Protein AF-A0A5C7PUJ7-F1 (afdb_monomer_lite)

Secondary structure (DSSP, 8-state):
------------------------SEEPPP--------S---PPPPPPS-----TT------TTSEEEETT-S-TTEEEHHHHHHTTEEE-TTPPP-EEEEES-GGG-EEEEEEEGGGEEEPEEPPHHHHHHHHHHHHHHHB-TTT--B-SS---STTS--HHHHHHHHHHHHHHHHHHHHHTTSTTEEEEEEEESSTT--EEEEEEEETTS-EEEEEE---SSPPPHHHHHHH---HHHHTTSPPHHHHHHHHHHHHTTSEEEETTHHHHHHHHHHHHHHHT-----EEEEHHHHHHHHHHS-SSS------S-S-HHHHHHHHHHHHHHHHGGGG-

Radius of gyration: 29.18 Å; chains: 1; bounding box: 64×60×76 Å

Structure (mmCIF, N/CA/C/O backbone):
data_AF-A0A5C7PUJ7-F1
#
_entry.id   AF-A0A5C7PUJ7-F1
#
loop_
_atom_site.group_PDB
_atom_site.id
_atom_site.type_symbol
_atom_site.label_atom_id
_atom_site.label_alt_id
_atom_site.label_comp_id
_atom_site.label_asym_id
_atom_site.label_entity_id
_atom_site.label_seq_id
_atom_site.pdbx_PDB_ins_code
_atom_site.Cartn_x
_atom_site.Cartn_y
_atom_site.Cartn_z
_atom_site.occupancy
_atom_site.B_iso_or_equiv
_atom_site.auth_seq_id
_atom_site.auth_comp_id
_atom_site.auth_asym_id
_atom_site.auth_atom_id
_atom_site.pdbx_PDB_model_num
ATOM 1 N N . MET A 1 1 ? 39.109 -28.775 -10.374 1.00 31.52 1 MET A N 1
ATOM 2 C CA . MET A 1 1 ? 40.138 -27.725 -10.207 1.00 31.52 1 MET A CA 1
ATOM 3 C C . MET A 1 1 ? 39.524 -26.357 -10.449 1.00 31.52 1 MET A C 1
ATOM 5 O O . MET A 1 1 ? 38.863 -26.134 -11.451 1.00 31.52 1 MET A O 1
ATOM 9 N N . CYS A 1 2 ? 39.698 -25.492 -9.459 1.00 26.34 2 CYS A N 1
ATOM 10 C CA . CYS A 1 2 ? 39.104 -24.174 -9.298 1.00 26.34 2 CYS A CA 1
ATOM 11 C C . CYS A 1 2 ? 39.859 -23.119 -10.122 1.00 26.34 2 CYS A C 1
ATOM 13 O O . CYS A 1 2 ? 41.080 -23.049 -10.015 1.00 26.34 2 CYS A O 1
ATOM 15 N N . LYS A 1 3 ? 39.157 -22.252 -10.866 1.00 25.19 3 LYS A N 1
ATOM 16 C CA . LYS A 1 3 ? 39.676 -20.921 -11.227 1.00 25.19 3 LYS A CA 1
ATOM 17 C C . LYS A 1 3 ? 38.587 -19.858 -11.063 1.00 25.19 3 LYS A C 1
ATOM 19 O O . LYS A 1 3 ? 37.784 -19.599 -11.951 1.00 25.19 3 LYS A O 1
ATOM 24 N N . ARG A 1 4 ? 38.614 -19.256 -9.867 1.00 25.50 4 ARG A N 1
ATOM 25 C CA . ARG A 1 4 ? 38.110 -17.921 -9.509 1.00 25.50 4 ARG A CA 1
ATOM 26 C C . ARG A 1 4 ? 38.301 -16.924 -10.657 1.00 25.50 4 ARG A C 1
ATOM 28 O O . ARG A 1 4 ? 39.437 -16.695 -11.061 1.00 25.50 4 ARG A O 1
ATOM 35 N N . TRP A 1 5 ? 37.233 -16.237 -11.056 1.00 25.78 5 TRP A N 1
ATOM 36 C CA . TRP A 1 5 ? 37.343 -14.891 -11.617 1.00 25.78 5 TRP A CA 1
ATOM 37 C C . TRP A 1 5 ? 36.654 -13.896 -10.693 1.00 25.78 5 TRP A C 1
ATOM 39 O O . TRP A 1 5 ? 35.520 -14.078 -10.255 1.00 25.78 5 TRP A O 1
ATOM 49 N N . LYS A 1 6 ? 37.451 -12.895 -10.327 1.00 23.44 6 LYS A N 1
ATOM 50 C CA . LYS A 1 6 ? 37.192 -11.864 -9.335 1.00 23.44 6 LYS A CA 1
ATOM 51 C C . LYS A 1 6 ? 36.066 -10.940 -9.809 1.00 23.44 6 LYS A C 1
ATOM 53 O O . LYS A 1 6 ? 36.099 -10.431 -10.923 1.00 23.44 6 LYS A O 1
ATOM 58 N N . SER A 1 7 ? 35.097 -10.752 -8.918 1.00 25.03 7 SER A N 1
ATOM 59 C CA . SER A 1 7 ? 34.362 -9.513 -8.638 1.00 25.03 7 SER A CA 1
ATOM 60 C C . SER A 1 7 ? 34.566 -8.352 -9.622 1.00 25.03 7 SER A C 1
ATOM 62 O O . SER A 1 7 ? 35.541 -7.609 -9.519 1.00 25.03 7 SER A O 1
ATOM 64 N N . ILE A 1 8 ? 33.576 -8.128 -10.490 1.00 24.25 8 ILE A N 1
ATOM 65 C CA . ILE A 1 8 ? 33.313 -6.806 -11.065 1.00 24.25 8 ILE A CA 1
ATOM 66 C C . ILE A 1 8 ? 32.200 -6.173 -10.236 1.00 24.25 8 ILE A C 1
ATOM 68 O O . ILE A 1 8 ? 31.090 -6.697 -10.136 1.00 24.25 8 ILE A O 1
ATOM 72 N N . VAL A 1 9 ? 32.548 -5.055 -9.608 1.00 22.78 9 VAL A N 1
ATOM 73 C CA . VAL A 1 9 ? 31.674 -4.193 -8.817 1.00 22.78 9 VAL A CA 1
ATOM 74 C C . VAL A 1 9 ? 30.426 -3.836 -9.627 1.00 22.78 9 VAL A C 1
ATOM 76 O O . VAL A 1 9 ? 30.499 -3.236 -10.700 1.00 22.78 9 VAL A O 1
ATOM 79 N N . VAL A 1 10 ? 29.261 -4.211 -9.097 1.00 25.73 10 VAL A N 1
ATOM 80 C CA . VAL A 1 10 ? 27.949 -3.825 -9.621 1.00 25.73 10 VAL A CA 1
ATOM 81 C C . VAL A 1 10 ? 27.750 -2.341 -9.324 1.00 25.73 10 VAL A C 1
ATOM 83 O O . VAL A 1 10 ? 27.307 -1.954 -8.245 1.00 25.73 10 VAL A O 1
ATOM 86 N N . GLY A 1 11 ? 28.096 -1.489 -10.287 1.00 24.69 11 GLY A N 1
ATOM 87 C CA . GLY A 1 11 ? 27.716 -0.082 -10.260 1.00 24.69 11 GLY A CA 1
ATOM 88 C C . GLY A 1 11 ? 26.192 0.042 -10.303 1.00 24.69 11 GLY A C 1
ATOM 89 O O . GLY A 1 11 ? 25.556 -0.386 -11.270 1.00 24.69 11 GLY A O 1
ATOM 90 N N . LYS A 1 12 ? 25.607 0.618 -9.245 1.00 25.73 12 LYS A N 1
ATOM 91 C CA . LYS A 1 12 ? 24.189 0.997 -9.152 1.00 25.73 12 LYS A CA 1
ATOM 92 C C . LYS A 1 12 ? 23.765 1.726 -10.433 1.00 25.73 12 LYS A C 1
ATOM 94 O O . LYS A 1 12 ? 24.210 2.841 -10.692 1.00 25.73 12 LYS A O 1
ATOM 99 N N . ARG A 1 13 ? 22.881 1.125 -11.236 1.00 32.03 13 ARG A N 1
ATOM 100 C CA . ARG A 1 13 ? 22.203 1.844 -12.323 1.00 32.03 13 ARG A CA 1
ATOM 101 C C . ARG A 1 13 ? 20.917 2.436 -11.773 1.00 32.03 13 ARG A C 1
ATOM 103 O 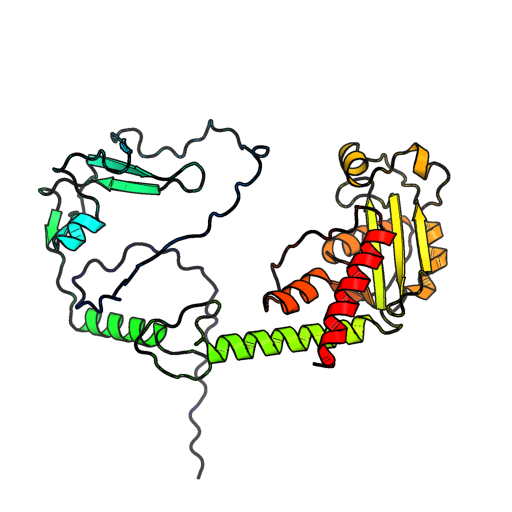O . ARG A 1 13 ? 19.920 1.736 -11.616 1.00 32.03 13 ARG A O 1
ATOM 110 N N . ASN A 1 14 ? 20.983 3.730 -11.471 1.00 27.20 14 ASN A N 1
ATOM 111 C CA . ASN A 1 14 ? 19.828 4.559 -11.161 1.00 27.20 14 ASN A CA 1
ATOM 112 C C . ASN A 1 14 ? 18.740 4.354 -12.220 1.00 27.20 14 ASN A C 1
ATOM 114 O O . ASN A 1 14 ? 18.985 4.480 -13.423 1.00 27.20 14 ASN A O 1
ATOM 118 N N . GLY A 1 15 ? 17.535 4.041 -11.745 1.00 31.30 15 GLY A N 1
ATOM 119 C CA . GLY A 1 15 ? 16.323 3.973 -12.545 1.00 31.30 15 GLY A CA 1
ATOM 120 C C . GLY A 1 15 ? 15.956 5.355 -13.064 1.00 31.30 15 GLY A C 1
ATOM 121 O O . GLY A 1 15 ? 15.117 6.040 -12.493 1.00 31.30 15 GLY A O 1
ATOM 122 N N . SER A 1 16 ? 16.574 5.763 -14.165 1.00 25.28 16 SER A N 1
ATOM 123 C CA . SER A 1 16 ? 16.038 6.828 -14.999 1.00 25.28 16 SER A CA 1
ATOM 124 C C . SER A 1 16 ? 15.213 6.177 -16.101 1.00 25.28 16 SER A C 1
ATOM 126 O O . SER A 1 16 ? 15.695 5.378 -16.905 1.00 25.28 16 SER A O 1
ATOM 128 N N . SER A 1 17 ? 13.920 6.491 -16.113 1.00 29.08 17 SER A N 1
ATOM 129 C CA . SER A 1 17 ? 13.069 6.263 -17.271 1.00 29.08 17 SER A CA 1
ATOM 130 C C . SER A 1 17 ? 13.650 7.076 -18.427 1.00 29.08 17 SER A C 1
ATOM 132 O O . SER A 1 17 ? 13.438 8.284 -18.535 1.00 29.08 17 SER A O 1
ATOM 134 N N . ALA A 1 18 ? 14.445 6.425 -19.276 1.00 25.03 18 ALA A N 1
ATOM 135 C CA . ALA A 1 18 ? 14.947 7.030 -20.497 1.00 25.03 18 ALA A CA 1
ATOM 136 C C . ALA A 1 18 ? 13.744 7.343 -21.397 1.00 25.03 18 ALA A C 1
ATOM 138 O O . ALA A 1 18 ? 13.228 6.485 -22.115 1.00 25.03 18 ALA A O 1
ATOM 139 N N . ARG A 1 19 ? 13.251 8.584 -21.318 1.00 25.69 19 ARG A N 1
ATOM 140 C CA . ARG A 1 19 ? 12.349 9.140 -22.324 1.00 25.69 19 ARG A CA 1
ATOM 141 C C . ARG A 1 19 ? 13.078 9.049 -23.658 1.00 25.69 19 ARG A C 1
ATOM 143 O O . ARG A 1 19 ? 14.208 9.519 -23.765 1.00 25.69 19 ARG A O 1
ATOM 150 N N . PHE A 1 20 ? 12.424 8.462 -24.655 1.00 29.67 20 PHE A N 1
ATOM 151 C CA . PHE A 1 20 ? 12.878 8.490 -26.040 1.00 29.67 20 PHE A CA 1
ATOM 152 C C . PHE A 1 20 ? 13.174 9.941 -26.443 1.00 29.67 20 PHE A C 1
ATOM 154 O O . PHE A 1 20 ? 12.260 10.739 -26.641 1.00 29.67 20 PHE A O 1
ATOM 161 N N . ARG A 1 21 ? 14.455 10.288 -26.556 1.00 31.98 21 ARG A N 1
ATOM 162 C CA . ARG A 1 21 ? 14.912 11.369 -27.426 1.00 31.98 21 ARG A CA 1
ATOM 163 C C . ARG A 1 21 ? 15.495 10.678 -28.651 1.00 31.98 21 ARG A C 1
ATOM 165 O O . ARG A 1 21 ? 16.342 9.816 -28.480 1.00 31.98 21 ARG A O 1
ATOM 172 N N . ASN A 1 22 ? 14.929 11.010 -29.812 1.00 34.94 22 ASN A N 1
ATOM 173 C CA . ASN A 1 22 ? 15.403 10.818 -31.188 1.00 34.94 22 ASN A CA 1
ATOM 174 C C . ASN A 1 22 ? 16.434 9.692 -31.415 1.00 34.94 22 ASN A C 1
ATOM 176 O O . ASN A 1 22 ? 17.548 9.741 -30.905 1.00 34.94 22 ASN A O 1
ATOM 180 N N . GLY A 1 23 ? 16.064 8.697 -32.232 1.00 42.06 23 GLY A N 1
ATOM 181 C CA . GLY A 1 23 ? 16.986 7.652 -32.692 1.00 42.06 23 GLY A CA 1
ATOM 182 C C . GLY A 1 23 ? 18.242 8.222 -33.377 1.00 42.06 23 GLY A C 1
ATOM 183 O O . GLY A 1 23 ? 18.256 9.397 -33.735 1.00 42.06 23 GLY A O 1
ATOM 184 N N . PRO A 1 24 ? 19.299 7.409 -33.559 1.00 49.47 24 PRO A N 1
ATOM 185 C CA . PRO A 1 24 ? 20.602 7.893 -34.010 1.00 49.47 24 PRO A CA 1
ATOM 186 C C . PRO A 1 24 ? 20.534 8.602 -35.373 1.00 49.47 24 PRO A C 1
ATOM 188 O O . PRO A 1 24 ? 19.850 8.142 -36.290 1.00 49.47 24 PRO A O 1
ATOM 191 N N . ASP A 1 25 ? 21.305 9.682 -35.513 1.00 49.16 25 ASP A N 1
ATOM 192 C CA . ASP A 1 25 ? 21.482 10.508 -36.722 1.00 49.16 25 ASP A CA 1
ATOM 193 C C . ASP A 1 25 ? 22.316 9.811 -37.824 1.00 49.16 25 ASP A C 1
ATOM 195 O O . ASP A 1 25 ? 23.045 10.455 -38.583 1.00 49.16 25 ASP A O 1
ATOM 199 N N . CYS A 1 26 ? 22.247 8.482 -37.902 1.00 49.78 26 CYS A N 1
ATOM 200 C CA . CYS A 1 26 ? 22.945 7.695 -38.908 1.00 49.78 26 CYS A CA 1
ATOM 201 C C . CYS A 1 26 ? 22.071 6.557 -39.451 1.00 49.78 26 CYS A C 1
ATOM 203 O O . CYS A 1 26 ? 21.151 6.081 -38.772 1.00 49.78 26 CYS A O 1
ATOM 205 N N . LEU A 1 27 ? 22.320 6.181 -40.709 1.00 49.09 27 LEU A N 1
ATOM 206 C CA . LEU A 1 27 ? 21.605 5.104 -41.398 1.00 49.09 27 LEU A CA 1
ATOM 207 C C . LEU A 1 27 ? 21.958 3.761 -40.744 1.00 49.09 27 LEU A C 1
ATOM 209 O O . LEU A 1 27 ? 23.098 3.304 -40.812 1.00 49.09 27 LEU A O 1
ATOM 213 N N . LEU A 1 28 ? 20.978 3.141 -40.083 1.00 50.28 28 LEU A N 1
ATOM 214 C CA . LEU A 1 28 ? 21.091 1.774 -39.573 1.00 50.28 28 LEU A CA 1
ATOM 215 C C . LEU A 1 28 ? 20.808 0.781 -40.711 1.00 50.28 28 LEU A C 1
ATOM 217 O O . LEU A 1 28 ? 19.838 0.998 -41.439 1.00 50.28 28 LEU A O 1
ATOM 221 N N . PRO A 1 29 ? 21.523 -0.353 -40.812 1.00 34.81 29 PRO A N 1
ATOM 222 C CA . PRO A 1 29 ? 20.954 -1.533 -41.450 1.00 34.81 29 PRO A CA 1
ATOM 223 C C . PRO A 1 29 ? 19.785 -2.004 -40.572 1.00 34.81 29 PRO A C 1
ATOM 225 O O . PRO A 1 29 ? 19.943 -2.279 -39.383 1.00 34.81 29 PRO A O 1
ATOM 228 N N . THR A 1 30 ? 18.570 -1.986 -41.108 1.00 34.56 30 THR A N 1
ATOM 229 C CA . THR A 1 30 ? 17.358 -2.304 -40.346 1.00 34.56 30 THR A CA 1
ATOM 230 C C . THR A 1 30 ? 17.255 -3.801 -40.051 1.00 34.56 30 THR A C 1
ATOM 232 O O . THR A 1 30 ? 17.285 -4.579 -41.000 1.00 34.56 30 THR A O 1
ATOM 235 N N . PRO A 1 31 ? 16.887 -4.214 -38.829 1.00 32.56 31 PRO A N 1
ATOM 236 C CA . PRO A 1 31 ? 15.853 -5.213 -38.653 1.00 32.56 31 PRO A CA 1
ATOM 237 C C . PRO A 1 31 ? 14.530 -4.451 -38.533 1.00 32.56 31 PRO A C 1
ATOM 239 O O . PRO A 1 31 ? 14.226 -3.847 -37.500 1.00 32.56 31 PRO A O 1
ATOM 242 N N . ARG A 1 32 ? 13.755 -4.403 -39.623 1.00 36.84 32 ARG A N 1
ATOM 243 C CA . ARG A 1 32 ? 12.342 -4.017 -39.536 1.00 36.84 32 ARG A CA 1
ATOM 244 C C . ARG A 1 32 ? 11.655 -5.091 -38.698 1.00 36.84 32 ARG A C 1
ATOM 246 O O . ARG A 1 32 ? 11.587 -6.237 -39.122 1.00 36.84 32 ARG A O 1
ATOM 253 N N . THR A 1 33 ? 11.109 -4.727 -37.544 1.00 32.66 33 THR A N 1
ATOM 254 C CA . THR A 1 33 ? 10.026 -5.517 -36.964 1.00 32.66 33 THR A CA 1
ATOM 255 C C . THR A 1 33 ? 8.829 -5.393 -37.901 1.00 32.66 33 THR A C 1
ATOM 257 O O . THR A 1 33 ? 8.311 -4.297 -38.135 1.00 32.66 33 THR A O 1
ATOM 260 N N . ALA A 1 34 ? 8.428 -6.513 -38.497 1.00 28.72 34 ALA A N 1
ATOM 261 C CA . ALA A 1 34 ? 7.183 -6.614 -39.234 1.00 28.72 34 ALA A CA 1
ATOM 262 C C . ALA A 1 34 ? 6.028 -6.328 -38.263 1.00 28.72 34 ALA A C 1
ATOM 264 O O . ALA A 1 34 ? 5.766 -7.094 -37.340 1.00 28.72 34 ALA A O 1
ATOM 265 N N . ARG A 1 35 ? 5.333 -5.203 -38.447 1.00 31.05 35 ARG A N 1
ATOM 266 C CA . ARG A 1 35 ? 3.972 -5.056 -37.930 1.00 31.05 35 ARG A CA 1
ATOM 267 C C . ARG A 1 35 ? 3.032 -5.686 -38.945 1.00 31.05 35 ARG A C 1
ATOM 269 O O . ARG A 1 35 ? 2.562 -5.006 -39.850 1.00 31.05 35 ARG A O 1
ATOM 276 N N . THR A 1 36 ? 2.730 -6.963 -38.774 1.00 30.06 36 THR A N 1
ATOM 277 C CA . THR A 1 36 ? 1.409 -7.468 -39.146 1.00 30.06 36 THR A CA 1
ATOM 278 C C . THR A 1 36 ? 0.424 -6.936 -38.111 1.00 30.06 36 THR A C 1
ATOM 280 O O . THR A 1 36 ? 0.502 -7.279 -36.934 1.00 30.06 36 THR A O 1
ATOM 283 N N . ALA A 1 37 ? -0.462 -6.040 -38.531 1.00 29.64 37 ALA A N 1
ATOM 284 C CA . ALA A 1 37 ? -1.615 -5.620 -37.748 1.00 29.64 37 ALA A CA 1
ATOM 285 C C . ALA A 1 37 ? -2.854 -5.766 -38.634 1.00 29.64 37 ALA A C 1
ATOM 287 O O . ALA A 1 37 ? -3.259 -4.827 -39.315 1.00 29.64 37 ALA A O 1
ATOM 288 N N . LEU A 1 38 ? -3.403 -6.978 -38.631 1.00 29.72 38 LEU A N 1
ATOM 289 C CA . LEU A 1 38 ? -4.820 -7.221 -38.853 1.00 29.72 38 LEU A CA 1
ATOM 290 C C . LEU A 1 38 ? -5.501 -7.178 -37.474 1.00 29.72 38 LEU A C 1
ATOM 292 O O . LEU A 1 38 ? -5.001 -7.763 -36.516 1.00 29.72 38 LEU A O 1
ATOM 296 N N . GLU A 1 39 ? -6.627 -6.464 -37.435 1.00 27.91 39 GLU A N 1
ATOM 297 C CA . GLU A 1 39 ? -7.712 -6.520 -36.441 1.00 27.91 39 GLU A CA 1
ATOM 298 C C . GLU A 1 39 ? -7.554 -5.827 -35.066 1.00 27.91 39 GLU A C 1
ATOM 300 O O . GLU A 1 39 ? -6.489 -5.401 -34.625 1.00 27.91 39 GLU A O 1
ATOM 305 N N . ALA A 1 40 ? -8.711 -5.538 -34.458 1.00 28.97 40 ALA A N 1
ATOM 306 C CA . ALA A 1 40 ? -9.050 -4.263 -33.828 1.00 28.97 40 ALA A CA 1
ATOM 307 C C . ALA A 1 40 ? -9.326 -4.307 -32.301 1.00 28.97 40 ALA A C 1
ATOM 309 O O . ALA A 1 40 ? -10.007 -5.203 -31.831 1.00 28.97 40 ALA A O 1
ATOM 310 N N . LYS A 1 41 ? -8.930 -3.214 -31.604 1.00 33.28 41 LYS A N 1
ATOM 311 C CA . LYS A 1 41 ? -9.446 -2.580 -30.342 1.00 33.28 41 LYS A CA 1
ATOM 312 C C . LYS A 1 41 ? -9.518 -3.416 -29.023 1.00 33.28 41 LYS A C 1
ATOM 314 O O . LYS A 1 41 ? -9.603 -4.630 -29.042 1.00 33.28 41 LYS A O 1
ATOM 319 N N . PRO A 1 42 ? -9.445 -2.757 -27.835 1.00 30.55 42 PRO A N 1
ATOM 320 C CA . PRO A 1 42 ? -10.638 -2.147 -27.234 1.00 30.55 42 PRO A CA 1
ATOM 321 C C . PRO A 1 42 ? -10.459 -0.691 -26.768 1.00 30.55 42 PRO A C 1
ATOM 323 O O . PRO A 1 42 ? -9.370 -0.187 -26.487 1.00 30.55 42 PRO A O 1
ATOM 326 N N . ILE A 1 43 ? -11.610 -0.028 -26.687 1.00 39.34 43 ILE A N 1
ATOM 327 C CA . ILE A 1 43 ? -11.856 1.332 -26.206 1.00 39.34 43 ILE A CA 1
ATOM 328 C C . ILE A 1 43 ? -11.458 1.440 -24.724 1.00 39.34 43 ILE A C 1
ATOM 330 O O . ILE A 1 43 ? -11.926 0.663 -23.896 1.00 39.34 43 ILE A O 1
ATOM 334 N N . ARG A 1 44 ? -10.634 2.433 -24.361 1.00 32.41 44 ARG A N 1
ATOM 335 C CA . ARG A 1 44 ? -10.396 2.801 -22.953 1.00 32.41 44 ARG A CA 1
ATOM 336 C C . ARG A 1 44 ? -11.312 3.957 -22.546 1.00 32.41 44 ARG A C 1
ATOM 338 O O . ARG A 1 44 ? -11.430 4.943 -23.270 1.00 32.41 44 ARG A O 1
ATOM 345 N N . ARG A 1 45 ? -11.958 3.799 -21.386 1.00 33.78 45 ARG A N 1
ATOM 346 C CA . ARG A 1 45 ? -12.909 4.736 -20.763 1.00 33.78 45 ARG A CA 1
ATOM 347 C C . ARG A 1 45 ? -12.286 6.126 -20.523 1.00 33.78 45 ARG A C 1
ATOM 349 O O . ARG A 1 45 ? -11.097 6.236 -20.228 1.00 33.78 45 ARG A O 1
ATOM 356 N N . LYS A 1 46 ? -13.109 7.176 -20.637 1.00 29.92 46 LYS A N 1
ATOM 357 C CA . LYS A 1 46 ? -12.768 8.577 -20.316 1.00 29.92 46 LYS A CA 1
ATOM 358 C C . LYS A 1 46 ? -12.605 8.771 -18.796 1.00 29.92 46 LYS A C 1
ATOM 360 O O . LYS A 1 46 ? -13.427 8.231 -18.061 1.00 29.92 46 LYS A O 1
ATOM 365 N N . PRO A 1 47 ? -11.655 9.593 -18.314 1.00 31.31 47 PRO A N 1
ATOM 366 C CA . PRO A 1 47 ? -11.735 10.186 -16.979 1.00 31.31 47 PRO A CA 1
ATOM 367 C C . PRO A 1 47 ? -12.620 11.452 -16.953 1.00 31.31 47 PRO A C 1
ATOM 369 O O . PRO A 1 47 ? -12.739 12.156 -17.958 1.00 31.31 47 PRO A O 1
ATOM 372 N N . ASN A 1 48 ? -13.206 11.698 -15.777 1.00 33.19 48 ASN A N 1
ATOM 373 C CA . ASN A 1 48 ? -14.182 12.726 -15.374 1.00 33.19 48 ASN A CA 1
ATOM 374 C C . ASN A 1 48 ? -13.653 14.193 -15.514 1.00 33.19 48 ASN A C 1
ATOM 376 O O . ASN A 1 48 ? -12.458 14.402 -15.295 1.00 33.19 48 ASN A O 1
ATOM 380 N N . PRO A 1 49 ? -14.473 15.223 -15.846 1.00 34.34 49 PRO A N 1
ATOM 381 C CA . PRO A 1 49 ? -14.025 16.587 -16.196 1.00 34.34 49 PRO A CA 1
ATOM 382 C C . PRO A 1 49 ? -13.559 17.507 -15.049 1.00 34.34 49 PRO A C 1
ATOM 384 O O . PRO A 1 49 ? -13.153 18.635 -15.327 1.00 34.34 49 PRO A O 1
ATOM 387 N N . ALA A 1 50 ? -13.621 17.077 -13.788 1.00 32.16 50 ALA A N 1
ATOM 388 C CA . ALA A 1 50 ? -13.644 17.985 -12.632 1.00 32.16 50 ALA A CA 1
ATOM 389 C C . ALA A 1 50 ? -12.282 18.501 -12.116 1.00 32.16 50 ALA A C 1
ATOM 391 O O . ALA A 1 50 ? -12.234 19.197 -11.113 1.00 32.16 50 ALA A O 1
ATOM 392 N N . THR A 1 51 ? -11.162 18.225 -12.789 1.00 35.97 51 THR A N 1
ATOM 393 C CA . THR A 1 51 ? -9.855 18.817 -12.428 1.00 35.97 51 THR A CA 1
ATOM 394 C C . THR A 1 51 ? -9.165 19.394 -13.658 1.00 35.97 51 THR A C 1
ATOM 396 O O . THR A 1 51 ? -8.132 18.914 -14.133 1.00 35.97 51 THR A O 1
ATOM 399 N N . ARG A 1 52 ? -9.770 20.441 -14.228 1.00 35.12 52 ARG A N 1
ATOM 400 C CA . ARG A 1 52 ? -9.093 21.316 -15.189 1.00 35.12 52 ARG A CA 1
ATOM 401 C C . ARG A 1 52 ? -8.229 22.314 -14.409 1.00 35.12 52 ARG A C 1
ATOM 403 O O . ARG A 1 52 ? -8.794 23.235 -13.832 1.00 35.12 52 ARG A O 1
ATOM 410 N N . PRO A 1 53 ? -6.889 22.193 -14.391 1.00 32.59 53 PRO A N 1
ATOM 411 C CA . PRO A 1 53 ? -6.074 23.364 -14.117 1.00 32.59 53 PRO A CA 1
ATOM 412 C C . PRO A 1 53 ? -6.336 24.392 -15.222 1.00 32.59 53 PRO A C 1
ATOM 414 O O . PRO A 1 53 ? -6.508 24.015 -16.387 1.00 32.59 53 PRO A O 1
ATOM 417 N N . ASP A 1 54 ? -6.393 25.659 -14.822 1.00 35.41 54 ASP A N 1
ATOM 418 C CA . ASP A 1 54 ? -6.621 26.826 -15.666 1.00 35.41 54 ASP A CA 1
ATOM 419 C C . ASP A 1 54 ? -5.932 26.698 -17.041 1.00 35.41 54 ASP A C 1
ATOM 421 O O . ASP A 1 54 ? -4.711 26.551 -17.166 1.00 35.41 54 ASP A O 1
ATOM 425 N N . SER A 1 55 ? -6.752 26.721 -18.092 1.00 38.94 55 SER A N 1
ATOM 426 C CA . SER A 1 55 ? -6.345 26.624 -19.495 1.00 38.94 55 SER A CA 1
ATOM 427 C C . SER A 1 55 ? -5.558 27.839 -20.007 1.00 38.94 55 SER A C 1
ATOM 429 O O . SER A 1 55 ? -5.177 27.852 -21.181 1.00 38.94 55 SER A O 1
ATOM 431 N N . SER A 1 56 ? -5.307 28.845 -19.166 1.00 35.00 56 SER A N 1
ATOM 432 C CA . SER A 1 56 ? -4.623 30.086 -19.543 1.00 35.00 56 SER A CA 1
ATOM 433 C C . SER A 1 56 ? -3.109 29.947 -19.749 1.00 35.00 56 SER A C 1
ATOM 435 O O . SER A 1 56 ? -2.519 30.755 -20.461 1.00 35.00 56 SER A O 1
ATOM 437 N N . LYS A 1 57 ? -2.456 28.895 -19.237 1.00 37.34 57 LYS A N 1
ATOM 438 C CA . LYS A 1 57 ? -1.015 28.664 -19.466 1.00 37.34 57 LYS A CA 1
ATOM 439 C C . LYS A 1 57 ? -0.785 27.521 -20.448 1.00 37.34 57 LYS A C 1
ATOM 441 O O . LYS A 1 57 ? -0.252 26.462 -20.105 1.00 37.34 57 LYS A O 1
ATOM 446 N N . ARG A 1 58 ? -1.187 27.738 -21.707 1.00 41.12 58 ARG A N 1
ATOM 447 C CA . ARG A 1 58 ? -0.659 26.954 -22.836 1.00 41.12 58 ARG A CA 1
ATOM 448 C C . ARG A 1 58 ? 0.863 27.012 -22.756 1.00 41.12 58 ARG A C 1
ATOM 450 O O . ARG A 1 58 ? 1.429 28.089 -22.594 1.00 41.12 58 ARG A O 1
ATOM 457 N N . ARG A 1 59 ? 1.532 25.861 -22.875 1.00 41.34 59 ARG A N 1
ATOM 458 C CA . ARG A 1 59 ? 2.962 25.860 -23.200 1.00 41.34 59 ARG A CA 1
ATOM 459 C C . ARG A 1 59 ? 3.098 26.700 -24.460 1.00 41.34 59 ARG A C 1
ATOM 461 O O . ARG A 1 59 ? 2.469 26.372 -25.463 1.00 41.34 59 ARG A O 1
ATOM 468 N N . THR A 1 60 ? 3.834 27.796 -24.372 1.00 39.75 60 THR A N 1
ATOM 469 C CA . THR A 1 60 ? 4.168 28.631 -25.515 1.00 39.75 60 THR A CA 1
ATOM 470 C C . THR A 1 60 ? 5.068 27.802 -26.423 1.00 39.75 60 THR A C 1
ATOM 472 O O . THR A 1 60 ? 6.289 27.788 -26.299 1.00 39.75 60 THR A O 1
ATOM 475 N N . HIS A 1 61 ? 4.446 27.009 -27.298 1.00 51.69 61 HIS A N 1
ATOM 476 C CA . HIS A 1 61 ? 5.089 26.603 -28.539 1.00 51.69 61 HIS A CA 1
ATOM 477 C C . HIS A 1 61 ? 5.525 27.895 -29.217 1.00 51.69 61 HIS A C 1
ATOM 479 O O . HIS A 1 61 ? 4.760 28.858 -29.184 1.00 51.69 61 HIS A O 1
ATOM 485 N N . ASP A 1 62 ? 6.757 27.915 -29.721 1.00 50.56 62 ASP A N 1
ATOM 486 C CA . ASP A 1 62 ? 7.415 29.075 -30.325 1.00 50.56 62 ASP A CA 1
ATOM 487 C C . ASP A 1 62 ? 6.393 29.927 -31.100 1.00 50.56 62 ASP A C 1
ATOM 489 O O . ASP A 1 62 ? 5.909 29.509 -32.155 1.00 50.56 62 ASP A O 1
ATOM 493 N N . SER A 1 63 ? 5.958 31.056 -30.518 1.00 53.31 63 SER A N 1
ATOM 494 C CA . SER A 1 63 ? 4.718 31.760 -30.910 1.00 53.31 63 SER A CA 1
ATOM 495 C C . SER A 1 63 ? 4.793 32.397 -32.299 1.00 53.31 63 SER A C 1
ATOM 497 O O . SER A 1 63 ? 3.838 33.014 -32.761 1.00 53.31 63 SER A O 1
ATOM 499 N N . VAL A 1 64 ? 5.941 32.237 -32.952 1.00 69.12 64 VAL A N 1
ATOM 500 C CA . VAL A 1 64 ? 6.282 32.735 -34.279 1.00 69.12 64 VAL A CA 1
ATOM 501 C C . VAL A 1 64 ? 5.998 31.688 -35.369 1.00 69.12 64 VAL A C 1
ATOM 503 O O . VAL A 1 64 ? 5.791 32.049 -36.525 1.00 69.12 64 VAL A O 1
ATOM 506 N N . LEU A 1 65 ? 5.937 30.389 -35.041 1.00 79.56 65 LEU A N 1
ATOM 507 C CA . LEU A 1 65 ? 5.773 29.329 -36.042 1.00 79.56 65 LEU A CA 1
ATOM 508 C C . LEU A 1 65 ? 4.300 29.010 -36.316 1.00 79.56 65 LEU A C 1
ATOM 510 O O . LEU A 1 65 ? 3.549 28.579 -35.433 1.00 79.56 65 LEU A O 1
ATOM 514 N N . LYS A 1 66 ? 3.892 29.100 -37.588 1.00 88.62 66 LYS A N 1
ATOM 515 C CA . LYS A 1 66 ? 2.573 28.617 -38.012 1.00 88.62 66 LYS A CA 1
ATOM 516 C C . LYS A 1 66 ? 2.461 27.112 -37.755 1.00 88.62 66 LYS A C 1
ATOM 518 O O . LYS A 1 66 ? 3.318 26.321 -38.162 1.00 88.62 66 LYS A O 1
ATOM 523 N N . THR A 1 67 ? 1.367 26.738 -37.104 1.00 89.75 67 THR A N 1
ATOM 524 C CA . THR A 1 67 ? 1.119 25.388 -36.602 1.00 89.75 67 THR A CA 1
ATOM 525 C C . THR A 1 67 ? -0.066 24.750 -37.326 1.00 89.75 67 THR A C 1
ATOM 527 O O . THR A 1 67 ? -1.161 25.308 -37.330 1.00 89.75 67 THR A O 1
ATOM 530 N N . TYR A 1 68 ? 0.153 23.581 -37.925 1.00 89.19 68 TYR A N 1
ATOM 531 C CA . TYR A 1 68 ? -0.851 22.796 -38.651 1.00 89.19 68 TYR A CA 1
ATOM 532 C C . TYR A 1 68 ? -1.413 21.669 -37.779 1.00 89.19 68 TYR A C 1
ATOM 534 O O . TYR A 1 68 ? -0.734 21.189 -36.863 1.00 89.19 68 TYR A O 1
ATOM 542 N N . LYS A 1 69 ? -2.624 21.184 -38.079 1.00 86.44 69 LYS A N 1
ATOM 543 C CA . LYS A 1 69 ? -3.083 19.908 -37.512 1.00 86.44 69 LYS A CA 1
ATOM 544 C C . LYS A 1 69 ? -2.465 18.737 -38.272 1.00 86.44 69 LYS A C 1
ATOM 546 O O . LYS A 1 69 ? -1.901 18.878 -39.357 1.00 86.44 69 LYS A O 1
ATOM 551 N N . TRP A 1 70 ? -2.574 17.553 -37.680 1.00 82.38 70 TRP A N 1
ATOM 552 C CA . TRP A 1 70 ? -2.158 16.313 -38.324 1.00 82.38 70 TRP A CA 1
ATOM 553 C C . TRP A 1 70 ? -2.793 16.149 -39.712 1.00 82.38 70 TRP A C 1
ATOM 555 O O . TRP A 1 70 ? -4.011 16.213 -39.837 1.00 82.38 70 TRP A O 1
ATOM 565 N N . GLY A 1 71 ? -1.962 15.910 -40.729 1.00 81.88 71 GLY A N 1
ATOM 566 C CA . GLY A 1 71 ? -2.399 15.747 -42.120 1.00 81.88 71 GLY A CA 1
ATOM 567 C C . GLY A 1 71 ? -2.607 17.050 -42.902 1.00 81.88 71 GLY A C 1
ATOM 568 O O . GLY A 1 71 ? -2.801 16.983 -44.106 1.00 81.88 71 GLY A O 1
ATOM 569 N N . GLU A 1 72 ? -2.518 18.220 -42.260 1.00 88.69 72 GLU A N 1
ATOM 570 C CA . GLU A 1 72 ? -2.733 19.531 -42.904 1.00 88.69 72 GLU A CA 1
ATOM 571 C C . GLU A 1 72 ? -1.422 20.254 -43.265 1.00 88.69 72 GLU A C 1
ATOM 573 O O . GLU A 1 72 ? -1.440 21.385 -43.748 1.00 88.69 72 GLU A O 1
ATOM 578 N N . ALA A 1 73 ? -0.270 19.636 -42.990 1.00 88.44 73 ALA A N 1
ATOM 579 C CA . ALA A 1 73 ? 1.022 20.214 -43.335 1.00 88.44 73 ALA A CA 1
ATOM 580 C C . ALA A 1 73 ? 1.205 20.274 -44.862 1.00 88.44 73 ALA A C 1
ATOM 582 O O . ALA A 1 73 ? 0.850 19.314 -45.550 1.00 88.44 73 ALA A O 1
ATOM 583 N N . PRO A 1 74 ? 1.791 21.358 -45.400 1.00 90.38 74 PRO A N 1
ATOM 584 C CA . PRO A 1 74 ? 2.077 21.450 -46.823 1.00 90.38 74 PRO A CA 1
ATOM 585 C C . PRO A 1 74 ? 3.073 20.356 -47.246 1.00 90.38 74 PRO A C 1
ATOM 587 O O . PRO A 1 74 ? 3.990 20.040 -46.484 1.00 90.38 74 PRO A O 1
ATOM 590 N N . PRO A 1 75 ? 2.947 19.811 -48.470 1.00 88.81 75 PRO A N 1
ATOM 591 C CA . PRO A 1 75 ? 3.777 18.698 -48.940 1.00 88.81 75 PRO A CA 1
ATOM 592 C C . PRO A 1 75 ? 5.261 19.062 -49.110 1.00 88.81 75 PRO A C 1
ATOM 594 O O . PRO A 1 75 ? 6.099 18.174 -49.220 1.00 88.81 75 PRO A O 1
ATOM 597 N N . SER A 1 76 ? 5.594 20.355 -49.124 1.00 90.75 76 SER A N 1
ATOM 598 C CA . SER A 1 76 ? 6.963 20.872 -49.212 1.00 90.75 76 SER A CA 1
ATOM 599 C C . SER A 1 76 ? 7.723 20.867 -47.881 1.00 90.75 76 SER A C 1
ATOM 601 O O . SER A 1 76 ? 8.924 21.135 -47.866 1.00 90.75 76 SER A O 1
ATOM 603 N N . LEU A 1 77 ? 7.049 20.578 -46.763 1.00 93.00 77 LEU A N 1
ATOM 604 C CA . LEU A 1 77 ? 7.651 20.582 -45.437 1.00 93.00 77 LEU A CA 1
ATOM 605 C C . LEU A 1 77 ? 7.575 19.205 -44.782 1.00 93.00 77 LEU A C 1
ATOM 607 O O . LEU A 1 77 ? 6.535 18.549 -44.766 1.00 93.00 77 LEU A O 1
ATOM 611 N N . PHE A 1 78 ? 8.676 18.802 -44.154 1.00 93.44 78 PHE A N 1
ATOM 612 C CA . PHE A 1 78 ? 8.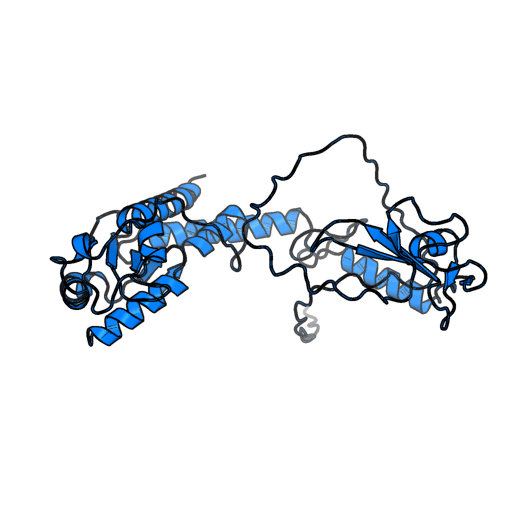847 17.442 -43.662 1.00 93.44 78 PHE A CA 1
ATOM 613 C C . PHE A 1 78 ? 9.197 17.416 -42.178 1.00 93.44 78 PHE A C 1
ATOM 615 O O . PHE A 1 78 ? 10.026 18.180 -41.680 1.00 93.44 78 PHE A O 1
ATOM 622 N N . THR A 1 79 ? 8.600 16.479 -41.451 1.00 92.44 79 THR A N 1
ATOM 623 C CA . THR A 1 79 ? 9.041 16.130 -40.099 1.00 92.44 79 THR A CA 1
ATOM 624 C C . THR A 1 79 ? 10.393 15.416 -40.144 1.00 92.44 79 THR A C 1
ATOM 626 O O . THR A 1 79 ? 10.753 14.785 -41.137 1.00 92.44 79 THR A O 1
ATOM 629 N N . ARG A 1 80 ? 11.130 15.412 -39.025 1.00 89.94 80 ARG A N 1
ATOM 630 C CA . ARG A 1 80 ? 12.388 14.643 -38.913 1.00 89.94 80 ARG A CA 1
ATOM 631 C C . ARG A 1 80 ? 12.232 13.160 -39.263 1.00 89.94 80 ARG A C 1
ATOM 633 O O . ARG A 1 80 ? 13.169 12.577 -39.791 1.00 89.94 80 ARG A O 1
ATOM 640 N N . ASN A 1 81 ? 11.077 12.556 -38.978 1.00 88.19 81 ASN A N 1
ATOM 641 C CA . ASN A 1 81 ? 10.822 11.154 -39.311 1.00 88.19 81 ASN A CA 1
ATOM 642 C C . ASN A 1 81 ? 10.664 10.955 -40.824 1.00 88.19 81 ASN A C 1
ATOM 644 O O . ASN A 1 81 ? 11.324 10.080 -41.372 1.00 88.19 81 ASN A O 1
ATOM 648 N N . GLN A 1 82 ? 9.876 11.805 -41.490 1.00 89.81 82 GLN A N 1
ATOM 649 C CA . GLN A 1 82 ? 9.720 11.773 -42.951 1.00 89.81 82 GLN A CA 1
ATOM 650 C C . GLN A 1 82 ? 11.054 12.029 -43.664 1.00 89.81 82 GLN A C 1
ATOM 652 O O . GLN A 1 82 ? 11.399 11.322 -44.605 1.00 89.81 82 GLN A O 1
ATOM 657 N N . LEU A 1 83 ? 11.858 12.981 -43.177 1.00 92.38 83 LEU A N 1
ATOM 658 C CA . LEU A 1 83 ? 13.206 13.206 -43.707 1.00 92.38 83 LEU A CA 1
ATOM 659 C C . LEU A 1 83 ? 14.097 11.975 -43.533 1.00 92.38 83 LEU A C 1
ATOM 661 O O . LEU A 1 83 ? 14.815 11.598 -44.455 1.00 92.38 83 LEU A O 1
ATOM 665 N N . ARG A 1 84 ? 14.030 11.313 -42.373 1.00 87.88 84 ARG A N 1
ATOM 666 C CA . ARG A 1 84 ? 14.826 10.115 -42.089 1.00 87.88 84 ARG A CA 1
ATOM 667 C C . ARG A 1 84 ? 14.464 8.947 -43.006 1.00 87.88 84 ARG A C 1
ATOM 669 O O . ARG A 1 84 ? 15.364 8.219 -43.411 1.00 87.88 84 ARG A O 1
ATOM 676 N N . GLU A 1 85 ? 13.187 8.789 -43.350 1.00 88.12 85 GLU A N 1
ATOM 677 C CA . GLU A 1 85 ? 12.715 7.817 -44.352 1.00 88.12 85 GLU A CA 1
ATOM 678 C C . GLU A 1 85 ? 13.274 8.113 -45.751 1.00 88.12 85 GLU A C 1
ATOM 680 O O . GLU A 1 85 ? 13.557 7.187 -46.503 1.00 88.12 85 GLU A O 1
ATOM 685 N N . GLN A 1 86 ? 13.525 9.388 -46.058 1.00 90.19 86 GLN A N 1
ATOM 686 C CA . GLN A 1 86 ? 14.199 9.844 -47.278 1.00 90.19 86 GLN A CA 1
ATOM 687 C C . GLN A 1 86 ? 15.738 9.870 -47.154 1.00 90.19 86 GLN A C 1
ATOM 689 O O . GLN A 1 86 ? 16.419 10.445 -48.001 1.00 90.19 86 GLN A O 1
ATOM 694 N N . GLY A 1 87 ? 16.315 9.313 -46.082 1.00 90.81 87 GLY A N 1
ATOM 695 C CA . GLY A 1 87 ? 17.766 9.321 -45.860 1.00 90.81 87 GLY A CA 1
ATOM 696 C C . GLY A 1 87 ? 18.358 10.711 -45.589 1.00 90.81 87 GLY A C 1
ATOM 697 O O . GLY A 1 87 ? 19.556 10.918 -45.776 1.00 90.81 87 GLY A O 1
ATOM 698 N N . ARG A 1 88 ? 17.547 11.670 -45.128 1.00 93.62 88 ARG A N 1
ATOM 699 C CA . ARG A 1 88 ? 17.926 13.062 -44.833 1.00 93.62 88 ARG A CA 1
ATOM 700 C C . ARG A 1 88 ? 17.656 13.461 -43.383 1.00 93.62 88 ARG A C 1
ATOM 702 O O . ARG A 1 88 ? 16.822 12.894 -42.682 1.00 93.62 88 ARG A O 1
ATOM 709 N N . ARG A 1 89 ? 18.382 14.469 -42.909 1.00 91.81 89 ARG A N 1
ATOM 710 C CA . ARG A 1 89 ? 18.174 15.116 -41.607 1.00 91.81 89 ARG A CA 1
ATOM 711 C C . ARG A 1 89 ? 18.354 16.628 -41.744 1.00 91.81 89 ARG A C 1
ATOM 713 O O . ARG A 1 89 ? 19.082 17.054 -42.641 1.00 91.81 89 ARG A O 1
ATOM 720 N N . PRO A 1 90 ? 17.749 17.448 -40.872 1.00 94.00 90 PRO A N 1
ATOM 721 C CA . PRO A 1 90 ? 18.016 18.884 -40.861 1.00 94.00 90 PRO A CA 1
ATOM 722 C C . PRO A 1 90 ? 19.517 19.184 -40.721 1.00 94.00 90 PRO A C 1
ATOM 724 O O . PRO A 1 90 ? 20.237 18.447 -40.036 1.00 94.00 90 PRO A O 1
ATOM 727 N N . LYS A 1 91 ? 19.992 20.256 -41.365 1.00 93.00 91 LYS A N 1
ATOM 728 C CA . LYS A 1 91 ? 21.335 20.803 -41.124 1.00 93.00 91 LYS A CA 1
ATOM 729 C C . LYS A 1 91 ? 21.474 21.197 -39.651 1.00 93.00 91 LYS A C 1
ATOM 731 O O . LYS A 1 91 ? 20.480 21.425 -38.964 1.00 93.00 91 LYS A O 1
ATOM 736 N N . LYS A 1 92 ? 22.714 21.284 -39.159 1.00 86.75 92 LYS A N 1
ATOM 737 C CA . LYS A 1 92 ? 22.997 21.619 -37.750 1.00 86.75 92 LYS A CA 1
ATOM 738 C C . LYS A 1 92 ? 22.297 22.913 -37.308 1.00 86.75 92 LYS A C 1
ATOM 740 O O . LYS A 1 92 ? 21.742 22.944 -36.215 1.00 86.75 92 LYS A O 1
ATOM 745 N N . ASP A 1 93 ? 22.275 23.908 -38.192 1.00 89.56 93 ASP A N 1
ATOM 746 C CA . ASP A 1 93 ? 21.740 25.246 -37.921 1.00 89.56 93 ASP A CA 1
ATOM 747 C C . ASP A 1 93 ? 20.370 25.489 -38.587 1.00 89.56 93 ASP A C 1
ATOM 749 O O . ASP A 1 93 ? 19.874 26.615 -38.611 1.00 89.56 93 ASP A O 1
ATOM 753 N N . ALA A 1 94 ? 19.733 24.430 -39.110 1.00 89.25 94 ALA A N 1
ATOM 754 C CA . ALA A 1 94 ? 18.422 24.521 -39.743 1.00 89.25 94 ALA A CA 1
ATOM 755 C C . ALA A 1 94 ? 17.352 24.940 -38.728 1.00 89.25 94 ALA A C 1
ATOM 757 O O . ALA A 1 94 ? 17.103 24.248 -37.730 1.00 89.25 94 ALA A O 1
ATOM 758 N N . ARG A 1 95 ? 16.667 26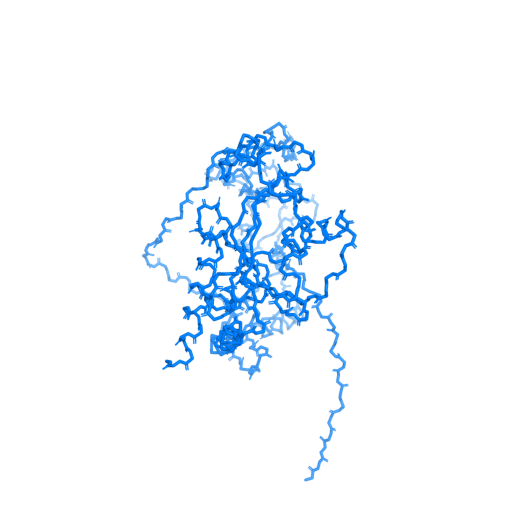.049 -39.015 1.00 89.25 95 ARG A N 1
ATOM 759 C CA . ARG A 1 95 ? 15.515 26.506 -38.233 1.00 89.25 95 ARG A CA 1
ATOM 760 C C . ARG A 1 95 ? 14.233 25.856 -38.760 1.00 89.25 95 ARG A C 1
ATOM 762 O O . ARG A 1 95 ? 14.054 25.787 -39.973 1.00 89.25 95 ARG A O 1
ATOM 769 N N . PRO A 1 96 ? 13.345 25.364 -37.881 1.00 91.44 96 PRO A N 1
ATOM 770 C CA . PRO A 1 96 ? 12.059 24.840 -38.319 1.00 91.44 96 PRO A CA 1
ATOM 771 C C . PRO A 1 96 ? 11.174 25.977 -38.843 1.00 91.44 96 PRO A C 1
ATOM 773 O O . PRO A 1 96 ? 11.059 27.012 -38.193 1.00 91.44 96 PRO A O 1
ATOM 776 N N . GLN A 1 97 ? 10.538 25.784 -39.995 1.00 91.19 97 GLN A N 1
ATOM 777 C CA . GLN A 1 97 ? 9.639 26.779 -40.594 1.00 91.19 97 GLN A CA 1
ATOM 778 C C . GLN A 1 97 ? 8.250 26.742 -39.947 1.00 91.19 97 GLN A C 1
ATOM 780 O O . GLN A 1 97 ? 7.574 27.761 -39.810 1.00 91.19 97 GLN A O 1
ATOM 785 N N . ASN A 1 98 ? 7.812 25.550 -39.536 1.00 92.00 98 ASN A N 1
ATOM 786 C CA . ASN A 1 98 ? 6.462 25.306 -39.046 1.00 92.00 98 ASN A CA 1
ATOM 787 C C . ASN A 1 98 ? 6.442 24.166 -38.024 1.00 92.00 98 ASN A C 1
ATOM 789 O O . ASN A 1 98 ? 7.451 23.507 -37.751 1.00 92.00 98 ASN A O 1
ATOM 793 N N . SER A 1 99 ? 5.259 23.887 -37.488 1.00 91.69 99 SER A N 1
ATOM 794 C CA . SER A 1 99 ? 5.032 22.694 -36.684 1.00 91.69 99 SER A CA 1
ATOM 795 C C . SER A 1 99 ? 3.715 22.004 -37.034 1.00 91.69 99 SER A C 1
ATOM 797 O O . SER A 1 99 ? 2.806 22.614 -37.597 1.00 91.69 99 SER A O 1
ATOM 799 N N . VAL A 1 100 ? 3.622 20.717 -36.709 1.00 91.00 100 VAL A N 1
ATOM 800 C CA . VAL A 1 100 ? 2.374 19.949 -36.701 1.00 91.00 100 VAL A CA 1
ATOM 801 C C . VAL A 1 100 ? 2.068 19.556 -35.274 1.00 91.00 100 VAL A C 1
ATOM 803 O O . VAL A 1 100 ? 2.932 18.998 -34.592 1.00 91.00 100 VAL A O 1
ATOM 806 N N . VAL A 1 101 ? 0.827 19.781 -34.853 1.00 89.50 101 VAL A N 1
ATOM 807 C CA . VAL A 1 101 ? 0.328 19.343 -33.551 1.00 89.50 101 VAL A CA 1
ATOM 808 C C . VAL A 1 101 ? -0.737 18.269 -33.689 1.00 89.50 101 VAL A C 1
ATOM 810 O O . VAL A 1 101 ? -1.584 18.292 -34.585 1.00 89.50 101 VAL A O 1
ATOM 813 N N . TRP A 1 102 ? -0.697 17.302 -32.780 1.00 88.25 102 TRP A N 1
ATOM 814 C CA . TRP A 1 102 ? -1.721 16.268 -32.671 1.00 88.25 102 TRP A CA 1
ATOM 815 C C . TRP A 1 102 ? -1.891 15.812 -31.224 1.00 88.25 102 TRP A C 1
ATOM 817 O O . TRP A 1 102 ? -1.041 16.052 -30.367 1.00 88.25 102 TRP A O 1
ATOM 827 N N . GLY A 1 103 ? -3.004 15.138 -30.942 1.00 86.62 103 GLY A N 1
ATOM 828 C CA . GLY A 1 103 ? -3.422 14.835 -29.573 1.00 86.62 103 GLY A CA 1
ATOM 829 C C . GLY A 1 103 ? -4.175 16.000 -28.925 1.00 86.62 103 GLY A C 1
ATOM 830 O O . GLY A 1 103 ? -4.521 16.976 -29.586 1.00 86.62 103 GLY A O 1
ATOM 831 N N . ARG A 1 104 ? -4.508 15.867 -27.635 1.00 80.19 104 ARG A N 1
ATOM 832 C CA . ARG A 1 104 ? -5.250 16.891 -26.872 1.00 80.19 104 ARG A CA 1
ATOM 833 C C . ARG A 1 104 ? -4.759 16.978 -25.423 1.00 80.19 104 ARG A C 1
ATOM 835 O O . ARG A 1 104 ? -4.418 15.959 -24.810 1.00 80.19 104 ARG A O 1
ATOM 842 N N . GLY A 1 105 ? -4.750 18.183 -24.849 1.00 80.75 105 GLY A N 1
ATOM 843 C CA . GLY A 1 105 ? -4.376 18.423 -23.448 1.00 80.75 105 GLY A CA 1
ATOM 844 C C . GLY A 1 105 ? -2.963 17.924 -23.115 1.00 80.75 105 GLY A C 1
ATOM 845 O O . GLY A 1 105 ? -2.023 18.152 -23.866 1.00 80.75 105 GLY A O 1
ATOM 846 N N . ARG A 1 106 ? -2.798 17.163 -22.021 1.00 78.06 106 ARG A N 1
ATOM 847 C CA . ARG A 1 106 ? -1.492 16.590 -21.605 1.00 78.06 106 ARG A CA 1
ATOM 848 C C . ARG A 1 106 ? -0.886 15.592 -22.612 1.00 78.06 106 ARG A C 1
ATOM 850 O O . ARG A 1 106 ? 0.280 15.213 -22.493 1.00 78.06 106 ARG A O 1
ATOM 857 N N . SER A 1 107 ? -1.676 15.136 -23.584 1.00 80.50 107 SER A N 1
ATOM 858 C CA . SER A 1 107 ? -1.236 14.226 -24.646 1.00 80.50 107 SER A CA 1
ATOM 859 C C . SER A 1 107 ? -0.872 14.934 -25.950 1.00 80.50 107 SER A C 1
ATOM 861 O O . SER A 1 107 ? -0.485 14.250 -26.892 1.00 80.50 107 SER A O 1
ATOM 863 N N . GLU A 1 108 ? -0.959 16.267 -26.006 1.00 85.75 108 GLU A N 1
ATOM 864 C CA . GLU A 1 108 ? -0.535 17.033 -27.176 1.00 85.75 108 GLU A CA 1
ATOM 865 C C . GLU A 1 108 ? 0.940 16.750 -27.498 1.00 85.75 108 GLU A C 1
ATOM 867 O O . GLU A 1 108 ? 1.792 16.571 -26.613 1.00 85.75 108 GLU A O 1
ATOM 872 N N . ARG A 1 109 ? 1.218 16.608 -28.786 1.00 87.12 109 ARG A N 1
ATOM 873 C CA . ARG A 1 109 ? 2.531 16.339 -29.358 1.00 87.12 109 ARG A CA 1
ATOM 874 C C . ARG A 1 109 ? 2.773 17.341 -30.464 1.00 87.12 109 ARG A C 1
ATOM 876 O O . ARG A 1 109 ? 1.836 17.733 -31.150 1.00 87.12 109 ARG A O 1
ATOM 883 N N . VAL A 1 110 ? 4.038 17.704 -30.627 1.00 89.00 110 VAL A N 1
ATOM 884 C CA . VAL A 1 110 ? 4.490 18.626 -31.661 1.00 89.00 110 VAL A CA 1
ATOM 885 C C . VAL A 1 110 ? 5.612 17.963 -32.438 1.00 89.00 110 VAL A C 1
ATOM 887 O O . VAL A 1 110 ? 6.524 17.383 -31.842 1.00 89.00 110 VAL A O 1
ATOM 890 N N . ALA A 1 111 ? 5.551 18.058 -33.759 1.00 90.69 111 ALA A N 1
ATOM 891 C CA . ALA A 1 111 ? 6.659 17.753 -34.646 1.00 90.69 111 ALA A CA 1
ATOM 892 C C . ALA A 1 111 ? 7.019 19.020 -35.412 1.00 90.69 111 ALA A C 1
ATOM 894 O O . ALA A 1 111 ? 6.158 19.646 -36.025 1.00 90.69 111 ALA A O 1
ATOM 895 N N . TYR A 1 112 ? 8.295 19.387 -35.377 1.00 93.50 112 TYR A N 1
ATOM 896 C CA . TYR A 1 112 ? 8.800 20.482 -36.189 1.00 93.50 112 TYR A CA 1
ATOM 897 C C . TYR A 1 112 ? 8.940 20.056 -37.645 1.00 93.50 112 TYR A C 1
ATOM 899 O O . TYR A 1 112 ? 9.333 18.919 -37.935 1.00 93.50 112 TYR A O 1
ATOM 907 N N . LEU A 1 113 ? 8.619 20.994 -38.524 1.00 92.88 113 LEU A N 1
ATOM 908 C CA . LEU A 1 113 ? 8.646 20.853 -39.964 1.00 92.88 113 LEU A CA 1
ATOM 909 C C . LEU A 1 113 ? 9.837 21.615 -40.545 1.00 92.88 113 LEU A C 1
ATOM 911 O O . LEU A 1 113 ? 10.111 22.742 -40.133 1.00 92.88 113 LEU A O 1
ATOM 915 N N . TYR A 1 114 ? 10.513 20.980 -41.496 1.00 94.25 114 TYR A N 1
ATOM 916 C CA . TYR A 1 114 ? 11.720 21.471 -42.146 1.00 94.25 114 TYR A CA 1
ATOM 917 C C . TYR A 1 114 ? 11.545 21.441 -43.664 1.00 94.25 114 TYR A C 1
ATOM 919 O O . TYR A 1 114 ? 11.051 20.447 -44.203 1.00 94.25 114 TYR A O 1
ATOM 927 N N . ALA A 1 115 ? 11.970 22.500 -44.346 1.00 93.25 115 ALA A N 1
ATOM 928 C CA . ALA A 1 115 ? 12.059 22.519 -45.803 1.00 93.25 115 ALA A CA 1
ATOM 929 C C . ALA A 1 115 ? 13.254 21.684 -46.296 1.00 93.25 115 ALA A C 1
ATOM 931 O O . ALA A 1 115 ? 14.261 21.559 -45.594 1.00 93.25 115 ALA A O 1
ATOM 932 N N . LEU A 1 116 ? 13.145 21.078 -47.480 1.00 91.81 116 LEU A N 1
ATOM 933 C CA . LEU A 1 116 ? 14.115 20.096 -47.979 1.00 91.81 116 LEU A CA 1
ATOM 934 C C . LEU A 1 116 ? 15.513 20.707 -48.203 1.00 91.81 116 LEU A C 1
ATOM 936 O O . LEU A 1 116 ? 16.525 20.057 -47.932 1.00 91.81 116 LEU A O 1
ATOM 940 N N . GLU A 1 117 ? 15.576 21.963 -48.628 1.00 92.38 117 GLU A N 1
ATOM 941 C CA . GLU A 1 117 ? 16.781 22.773 -48.828 1.00 92.38 117 GLU A CA 1
ATOM 942 C C . GLU A 1 117 ? 17.584 23.004 -47.533 1.00 92.38 117 GLU A C 1
ATOM 944 O O . GLU A 1 117 ? 18.813 23.126 -47.560 1.00 92.38 117 GLU A O 1
ATOM 949 N N . GLU A 1 118 ? 16.918 22.948 -46.378 1.00 92.44 118 GLU A N 1
ATOM 950 C CA . GLU A 1 118 ? 17.525 23.051 -45.045 1.00 92.44 118 GLU A CA 1
ATOM 951 C C . GLU A 1 118 ? 17.982 21.694 -44.493 1.00 92.44 118 GLU A C 1
ATOM 953 O O . GLU A 1 118 ? 18.339 21.551 -43.320 1.00 92.44 118 GLU A O 1
ATOM 958 N N . THR A 1 119 ? 17.995 20.661 -45.334 1.00 93.69 119 THR A N 1
ATOM 959 C CA . THR A 1 119 ? 18.371 19.305 -44.937 1.00 93.69 119 THR A CA 1
ATOM 960 C C . THR A 1 119 ? 19.622 18.835 -45.661 1.00 93.69 119 THR A C 1
ATOM 962 O O . THR A 1 119 ? 20.018 19.339 -46.711 1.00 93.69 119 THR A O 1
ATOM 965 N N . GLN A 1 120 ? 20.261 17.838 -45.074 1.00 93.56 120 GLN A N 1
ATOM 966 C CA . GLN A 1 120 ? 21.459 17.190 -45.580 1.00 93.56 120 GLN A CA 1
ATOM 967 C C . GLN A 1 120 ? 21.295 15.668 -45.481 1.00 93.56 120 GLN A C 1
ATOM 969 O O . GLN A 1 120 ? 20.508 15.198 -44.651 1.00 93.56 120 GLN A O 1
ATOM 974 N N . PRO A 1 121 ? 22.039 14.881 -46.277 1.00 93.44 121 PRO A N 1
ATOM 975 C CA . PRO A 1 121 ? 22.045 13.429 -46.141 1.00 93.44 121 PRO A CA 1
ATOM 976 C C . PRO A 1 121 ? 22.360 12.984 -44.706 1.00 93.44 121 PRO A C 1
ATOM 978 O O . PRO A 1 121 ? 23.157 13.619 -43.993 1.00 93.44 121 PRO A O 1
ATOM 981 N N . LEU A 1 122 ? 21.726 11.894 -44.266 1.00 88.75 122 LEU A N 1
ATOM 982 C CA . LEU A 1 122 ? 22.156 11.189 -43.063 1.00 88.75 122 LEU A CA 1
ATOM 983 C C . LEU A 1 122 ? 23.596 10.730 -43.262 1.00 88.75 122 LEU A C 1
ATOM 985 O O . LEU A 1 122 ? 23.980 10.273 -44.334 1.00 88.75 122 LEU A O 1
ATOM 989 N N . ARG A 1 123 ? 24.387 10.825 -42.197 1.00 84.19 123 ARG A N 1
ATOM 990 C CA . ARG A 1 123 ? 25.729 10.254 -42.214 1.00 84.19 123 ARG A CA 1
ATOM 991 C C . ARG A 1 123 ? 25.617 8.736 -42.144 1.00 84.19 123 ARG A C 1
ATOM 993 O O . ARG A 1 123 ? 24.765 8.204 -41.427 1.00 84.19 123 ARG A O 1
ATOM 1000 N N . GLU A 1 124 ? 26.494 8.037 -42.845 1.00 83.56 124 GLU A N 1
ATOM 1001 C CA . GLU A 1 124 ? 26.663 6.606 -42.625 1.00 83.56 124 GLU A CA 1
ATOM 1002 C C . GLU A 1 124 ? 27.241 6.375 -41.227 1.00 83.56 124 GLU A C 1
ATOM 1004 O O . GLU A 1 124 ? 28.122 7.113 -40.775 1.00 83.56 124 GLU A O 1
ATOM 1009 N N . CYS A 1 125 ? 26.717 5.381 -40.504 1.00 86.12 125 CYS A N 1
ATOM 1010 C CA . CYS A 1 125 ? 27.290 5.038 -39.207 1.00 86.12 125 CYS A CA 1
ATOM 1011 C C . CYS A 1 125 ? 28.709 4.491 -39.426 1.00 86.12 125 CYS A C 1
ATOM 1013 O O . CYS A 1 125 ? 28.902 3.573 -40.229 1.00 86.12 125 CYS A O 1
ATOM 1015 N N . THR A 1 126 ? 29.686 4.985 -38.664 1.00 91.00 126 THR A N 1
ATOM 1016 C CA . THR A 1 126 ? 31.044 4.420 -38.685 1.00 91.00 126 THR A CA 1
ATOM 1017 C C . THR A 1 126 ? 31.033 2.959 -38.204 1.00 91.00 126 THR A C 1
ATOM 1019 O O . THR A 1 126 ? 30.121 2.568 -37.465 1.00 91.00 126 THR A O 1
ATOM 1022 N N . PRO A 1 127 ? 32.048 2.136 -38.535 1.00 91.56 127 PRO A N 1
ATOM 1023 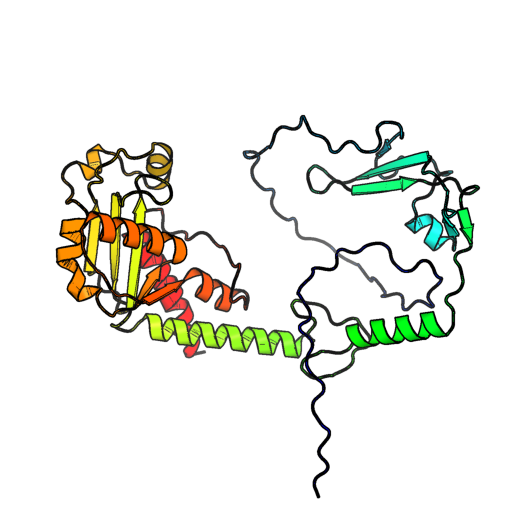C CA . PRO A 1 127 ? 32.138 0.763 -38.026 1.00 91.56 127 PRO A CA 1
ATOM 1024 C C . PRO A 1 127 ? 32.051 0.677 -36.492 1.00 91.56 127 PRO A C 1
ATOM 1026 O O . PRO A 1 127 ? 31.352 -0.179 -35.949 1.00 91.56 127 PRO A O 1
ATOM 1029 N N . ALA A 1 128 ? 32.677 1.623 -35.782 1.00 88.19 128 ALA A N 1
ATOM 1030 C CA . ALA A 1 128 ? 32.600 1.715 -34.325 1.00 88.19 128 ALA A CA 1
ATOM 1031 C C . ALA A 1 128 ? 31.176 2.030 -33.829 1.00 88.19 128 ALA A C 1
ATOM 1033 O O . ALA A 1 128 ? 30.707 1.418 -32.868 1.00 88.19 128 ALA A O 1
ATOM 1034 N N . GLN A 1 129 ? 30.462 2.945 -34.495 1.00 88.25 129 GLN A N 1
ATOM 1035 C CA . GLN A 1 129 ? 29.066 3.256 -34.171 1.00 88.25 129 GLN A CA 1
ATOM 1036 C C . GLN A 1 129 ? 28.148 2.060 -34.434 1.00 88.25 129 GLN A C 1
ATOM 1038 O O . GLN A 1 129 ? 27.299 1.755 -33.597 1.00 88.25 129 GLN A O 1
ATOM 1043 N N . ARG A 1 130 ? 28.344 1.350 -35.551 1.00 89.94 130 ARG A N 1
ATOM 1044 C CA . ARG A 1 130 ? 27.596 0.130 -35.883 1.00 89.94 130 ARG A CA 1
ATOM 1045 C C . ARG A 1 130 ? 27.797 -0.948 -34.816 1.00 89.94 130 ARG A C 1
ATOM 1047 O O . ARG A 1 130 ? 26.816 -1.423 -34.254 1.00 89.94 130 ARG A O 1
ATOM 1054 N N . SER A 1 131 ? 29.046 -1.220 -34.436 1.00 90.94 131 SER A N 1
ATOM 1055 C CA . SER A 1 131 ? 29.362 -2.171 -33.361 1.00 90.94 131 SER A CA 1
ATOM 1056 C C . SER A 1 131 ? 28.760 -1.755 -32.011 1.00 90.94 131 SER A C 1
ATOM 1058 O O . SER A 1 131 ? 28.248 -2.591 -31.265 1.00 90.94 131 SER A O 1
ATOM 1060 N N . ALA A 1 132 ? 28.770 -0.461 -31.677 1.00 90.12 132 ALA A N 1
ATOM 1061 C CA . ALA A 1 132 ? 28.141 0.037 -30.453 1.00 90.12 132 ALA A CA 1
ATOM 1062 C C . ALA A 1 132 ? 26.616 -0.169 -30.458 1.00 90.12 132 ALA A C 1
ATOM 1064 O O . ALA A 1 132 ? 26.041 -0.564 -29.441 1.00 90.12 132 ALA A O 1
ATOM 1065 N N . LEU A 1 133 ? 25.965 0.061 -31.600 1.00 89.62 133 LEU A N 1
ATOM 1066 C CA . LEU A 1 133 ? 24.530 -0.153 -31.784 1.00 89.62 133 LEU A CA 1
ATOM 1067 C C . LEU A 1 133 ? 24.162 -1.637 -31.715 1.00 89.62 133 LEU A C 1
ATOM 1069 O O . LEU A 1 133 ? 23.195 -1.977 -31.036 1.00 89.62 133 LEU A O 1
ATOM 1073 N N . GLU A 1 134 ? 24.953 -2.519 -32.324 1.00 90.50 134 GLU A N 1
ATOM 1074 C CA . GLU A 1 134 ? 24.795 -3.975 -32.218 1.00 90.50 134 GLU A CA 1
ATOM 1075 C C . GLU A 1 134 ? 24.939 -4.449 -30.770 1.00 90.50 134 GLU A C 1
ATOM 1077 O O . GLU A 1 134 ? 24.091 -5.192 -30.281 1.00 90.50 134 GLU A O 1
ATOM 1082 N N . LYS A 1 135 ? 25.947 -3.963 -30.034 1.00 89.88 135 LYS A N 1
ATOM 1083 C CA . LYS A 1 135 ? 26.114 -4.260 -28.600 1.00 89.88 135 LYS A CA 1
ATOM 1084 C C . LYS A 1 135 ? 24.924 -3.773 -27.775 1.00 89.88 135 LYS A C 1
ATOM 1086 O O . LYS A 1 135 ? 24.451 -4.488 -26.892 1.00 89.88 135 LYS A O 1
ATOM 1091 N N . ALA A 1 136 ? 24.419 -2.573 -28.060 1.00 89.38 136 ALA A N 1
ATOM 1092 C CA . ALA A 1 136 ? 23.253 -2.023 -27.377 1.00 89.38 136 ALA A CA 1
ATOM 1093 C C . ALA A 1 136 ? 21.975 -2.816 -27.695 1.00 89.38 136 ALA A C 1
ATOM 1095 O O . ALA A 1 136 ? 21.188 -3.101 -26.790 1.00 89.38 136 ALA A O 1
ATOM 1096 N N . PHE A 1 137 ? 21.773 -3.200 -28.957 1.00 90.38 137 PHE A N 1
ATOM 1097 C CA . PHE A 1 137 ? 20.654 -4.039 -29.377 1.00 90.38 137 PHE A CA 1
ATOM 1098 C C . PHE A 1 137 ? 20.747 -5.418 -28.730 1.00 90.38 137 PHE A C 1
ATOM 1100 O O . PHE A 1 137 ? 19.788 -5.866 -28.107 1.00 90.38 137 PHE A O 1
ATOM 1107 N N . ARG A 1 138 ? 21.933 -6.031 -28.753 1.00 90.44 138 ARG A N 1
ATOM 1108 C CA . ARG A 1 138 ? 22.216 -7.302 -28.091 1.00 90.44 138 ARG A CA 1
ATOM 1109 C C . ARG A 1 138 ? 21.864 -7.258 -26.613 1.00 90.44 138 ARG A C 1
ATOM 1111 O O . ARG A 1 138 ? 21.119 -8.108 -26.150 1.00 90.44 138 ARG A O 1
ATOM 1118 N N . ALA A 1 139 ? 22.322 -6.237 -25.893 1.00 90.00 139 ALA A N 1
ATOM 1119 C CA . ALA A 1 139 ? 22.001 -6.068 -24.479 1.00 90.00 139 ALA A CA 1
ATOM 1120 C C . ALA A 1 139 ? 20.487 -5.964 -24.220 1.00 90.00 139 ALA A C 1
ATOM 1122 O O . ALA A 1 139 ? 20.011 -6.423 -23.186 1.00 90.00 139 ALA A O 1
ATOM 1123 N N . ARG A 1 140 ? 19.724 -5.387 -25.155 1.00 90.25 140 ARG A N 1
ATOM 1124 C CA . ARG A 1 140 ? 18.257 -5.292 -25.082 1.00 90.25 140 ARG A CA 1
ATOM 1125 C C . ARG A 1 140 ? 17.537 -6.578 -25.478 1.00 90.25 140 ARG A C 1
ATOM 1127 O O . ARG A 1 140 ? 16.373 -6.732 -25.123 1.00 90.25 140 ARG A O 1
ATOM 1134 N N . CYS A 1 141 ? 18.204 -7.474 -26.194 1.00 93.19 141 CYS A N 1
ATOM 1135 C CA . CYS A 1 141 ? 17.683 -8.787 -26.561 1.00 93.19 141 CYS A CA 1
ATOM 1136 C C . CYS A 1 141 ? 18.168 -9.892 -25.610 1.00 93.19 141 CYS A C 1
ATOM 1138 O O . CYS A 1 141 ? 17.801 -11.048 -25.770 1.00 93.19 141 CYS A O 1
ATOM 1140 N N . THR A 1 142 ? 18.975 -9.561 -24.599 1.00 93.56 142 THR A N 1
ATOM 1141 C CA . THR A 1 142 ? 19.428 -10.507 -23.576 1.00 93.56 142 THR A CA 1
ATOM 1142 C C . THR A 1 142 ? 18.599 -10.347 -22.306 1.00 93.56 142 THR A C 1
ATOM 1144 O O . THR A 1 142 ? 18.568 -9.278 -21.697 1.00 93.56 142 THR A O 1
ATOM 1147 N N . CYS A 1 143 ? 17.966 -11.425 -21.846 1.00 94.00 143 CYS A N 1
ATOM 1148 C CA . CYS A 1 143 ? 17.291 -11.431 -20.553 1.00 94.00 143 CYS A CA 1
ATOM 1149 C C . CYS A 1 143 ? 18.331 -11.306 -19.420 1.00 94.00 143 CYS A C 1
ATOM 1151 O O . CYS A 1 143 ? 19.173 -12.191 -19.272 1.00 94.00 143 CYS A O 1
ATOM 1153 N N . PRO A 1 144 ? 18.250 -10.301 -18.529 1.00 92.25 144 PRO A N 1
ATOM 1154 C CA . PRO A 1 144 ? 19.216 -10.098 -17.452 1.00 92.25 144 PRO A CA 1
ATOM 1155 C C . PRO A 1 144 ? 19.105 -11.155 -16.345 1.00 92.25 144 PRO A C 1
ATOM 1157 O O . PRO A 1 144 ? 19.920 -11.169 -15.428 1.00 92.25 144 PRO A O 1
ATOM 1160 N N . ARG A 1 145 ? 18.078 -12.020 -16.384 1.00 93.62 145 ARG A N 1
ATOM 1161 C CA . ARG A 1 145 ? 17.870 -13.073 -15.383 1.00 93.62 145 ARG A CA 1
ATOM 1162 C C . ARG A 1 145 ? 18.455 -14.417 -15.801 1.00 93.62 145 ARG A C 1
ATOM 1164 O O . ARG A 1 145 ? 19.148 -15.026 -14.996 1.00 93.62 145 ARG A O 1
ATOM 1171 N N . CYS A 1 146 ? 18.122 -14.900 -16.995 1.00 95.31 146 CYS A N 1
ATOM 1172 C CA . CYS A 1 146 ? 18.577 -16.204 -17.488 1.00 95.31 146 CYS A CA 1
ATOM 1173 C C . CYS A 1 146 ? 19.704 -16.099 -18.517 1.00 95.31 146 CYS A C 1
ATOM 1175 O O . CYS A 1 146 ? 20.211 -17.123 -18.949 1.00 95.31 146 CYS A O 1
ATOM 1177 N N . LEU A 1 147 ? 20.077 -14.879 -18.920 1.00 95.12 147 LEU A N 1
ATOM 1178 C CA . LEU A 1 147 ? 21.107 -14.583 -19.921 1.00 95.12 147 LEU A CA 1
ATOM 1179 C C . LEU A 1 147 ? 20.803 -15.120 -21.327 1.00 95.12 147 LEU A C 1
ATOM 1181 O O . LEU A 1 147 ? 21.600 -14.922 -22.241 1.00 95.12 147 LEU A O 1
ATOM 1185 N N . THR A 1 148 ? 19.626 -15.721 -21.522 1.00 95.50 148 THR A N 1
ATOM 1186 C CA . THR A 1 148 ? 19.125 -16.104 -22.837 1.00 95.50 148 THR A CA 1
ATOM 1187 C C . THR A 1 148 ? 18.983 -14.879 -23.714 1.00 95.50 148 THR A C 1
ATOM 1189 O O . THR A 1 148 ? 18.524 -13.813 -23.295 1.00 95.50 148 THR A O 1
ATOM 1192 N N . VAL A 1 149 ? 19.383 -15.089 -24.946 1.00 94.56 149 VAL A N 1
ATOM 1193 C CA . VAL A 1 149 ? 19.361 -14.141 -26.031 1.00 94.56 149 VAL A CA 1
ATOM 1194 C C . VAL A 1 149 ? 18.146 -14.423 -26.895 1.00 94.56 149 VAL A C 1
ATOM 1196 O O . VAL A 1 149 ? 17.862 -15.581 -27.183 1.00 94.56 149 VAL A O 1
ATOM 1199 N N . PHE A 1 150 ? 17.494 -13.365 -27.344 1.00 92.38 150 PHE A N 1
ATOM 1200 C CA . PHE A 1 150 ? 16.342 -13.412 -28.227 1.00 92.38 150 PHE A CA 1
ATOM 1201 C C . PHE A 1 150 ? 16.651 -12.663 -29.527 1.00 92.38 150 PHE A C 1
ATOM 1203 O O . PHE A 1 150 ? 17.575 -11.846 -29.572 1.00 92.38 150 PHE A O 1
ATOM 1210 N N . ASP A 1 151 ? 15.877 -12.937 -30.572 1.00 90.69 151 ASP A N 1
ATOM 1211 C CA . ASP A 1 151 ? 15.978 -12.212 -31.847 1.00 90.69 151 ASP A CA 1
ATOM 1212 C C . ASP A 1 151 ? 15.285 -10.843 -31.779 1.00 90.69 151 ASP A C 1
ATOM 1214 O O . ASP A 1 151 ? 15.602 -9.918 -32.527 1.00 90.69 151 ASP A O 1
ATOM 1218 N N . GLU A 1 152 ? 14.374 -10.688 -30.818 1.00 88.56 152 GLU A N 1
ATOM 1219 C CA . GLU A 1 152 ? 13.655 -9.453 -30.546 1.00 88.56 152 GLU A CA 1
ATOM 1220 C C . GLU A 1 152 ? 14.065 -8.827 -29.210 1.00 88.56 152 GLU A C 1
ATOM 1222 O O . GLU A 1 152 ? 14.570 -9.479 -28.290 1.00 88.56 152 GLU A O 1
ATOM 1227 N N . VAL A 1 153 ? 13.788 -7.526 -29.077 1.00 88.94 153 VAL A N 1
ATOM 1228 C CA . VAL A 1 153 ? 13.992 -6.804 -27.820 1.00 88.94 153 VAL A CA 1
ATOM 1229 C C . VAL A 1 153 ? 13.130 -7.424 -26.723 1.00 88.94 153 VAL A C 1
ATOM 1231 O O . VAL A 1 153 ? 11.905 -7.474 -26.825 1.00 88.94 153 VAL A O 1
ATOM 1234 N N . VAL A 1 154 ? 13.772 -7.790 -25.617 1.00 88.44 154 VAL A N 1
ATOM 1235 C CA . VAL A 1 154 ? 13.101 -8.289 -24.421 1.00 88.44 154 VAL A CA 1
ATOM 1236 C C . VAL A 1 154 ? 12.275 -7.156 -23.806 1.00 88.44 154 VAL A C 1
ATOM 1238 O O . VAL A 1 154 ? 12.808 -6.188 -23.260 1.00 88.44 154 VAL A O 1
ATOM 1241 N N . GLY A 1 155 ? 10.954 -7.258 -23.937 1.00 79.44 155 GLY A N 1
ATOM 1242 C CA . GLY A 1 155 ? 10.000 -6.270 -23.439 1.00 79.44 155 GLY A CA 1
ATOM 1243 C C . GLY A 1 155 ? 9.627 -6.434 -21.960 1.00 79.44 155 GLY A C 1
ATOM 1244 O O . GLY A 1 155 ? 10.140 -7.284 -21.238 1.00 79.44 155 GLY A O 1
ATOM 1245 N N . GLY A 1 156 ? 8.678 -5.610 -21.504 1.00 68.75 156 GLY A N 1
ATOM 1246 C CA . GLY A 1 156 ? 8.044 -5.749 -20.189 1.00 68.75 156 GLY A CA 1
ATOM 1247 C C . GLY A 1 156 ? 8.756 -5.049 -19.023 1.00 68.75 156 GLY A C 1
ATOM 1248 O O . GLY A 1 156 ? 9.817 -4.435 -19.151 1.00 68.75 156 GLY A O 1
ATOM 1249 N N . ARG A 1 157 ? 8.126 -5.104 -17.840 1.00 66.75 157 ARG A N 1
ATOM 1250 C CA . ARG A 1 157 ? 8.684 -4.512 -16.614 1.00 66.75 157 ARG A CA 1
ATOM 1251 C C . ARG A 1 157 ? 9.944 -5.274 -16.199 1.00 66.75 157 ARG A C 1
ATOM 1253 O O . ARG A 1 157 ? 9.902 -6.475 -15.960 1.00 66.75 157 ARG A O 1
ATOM 1260 N N . GLY A 1 158 ? 11.059 -4.555 -16.077 1.00 72.62 158 GLY A N 1
ATOM 1261 C CA . GLY A 1 158 ? 12.334 -5.124 -15.638 1.00 72.62 158 GLY A CA 1
ATOM 1262 C C . GLY A 1 158 ? 13.145 -5.827 -16.729 1.00 72.62 158 GLY A C 1
ATOM 1263 O O . GLY A 1 158 ? 14.109 -6.499 -16.371 1.00 72.62 158 GLY A O 1
ATOM 1264 N N . TRP A 1 159 ? 12.783 -5.662 -18.011 1.00 84.31 159 TRP A N 1
ATOM 1265 C CA . TRP A 1 159 ? 13.548 -6.155 -19.169 1.00 84.31 159 TRP A CA 1
ATOM 1266 C C . TRP A 1 159 ? 13.808 -7.668 -19.145 1.00 84.31 159 TRP A C 1
ATOM 1268 O O . TRP A 1 159 ? 14.881 -8.116 -19.522 1.00 84.31 159 TRP A O 1
ATOM 1278 N N . ARG A 1 160 ? 12.856 -8.471 -18.656 1.00 90.38 160 ARG A N 1
ATOM 1279 C CA . ARG A 1 160 ? 12.992 -9.937 -18.539 1.00 90.38 160 ARG A CA 1
ATOM 1280 C C . ARG A 1 160 ? 12.205 -10.633 -19.638 1.00 90.38 160 ARG A C 1
ATOM 1282 O O . ARG A 1 160 ? 11.143 -10.151 -20.013 1.00 90.38 160 ARG A O 1
ATOM 1289 N N . CYS A 1 161 ? 12.689 -11.791 -20.098 1.00 92.38 161 CYS A N 1
ATOM 1290 C CA . CYS A 1 161 ? 11.900 -12.642 -20.991 1.00 92.38 161 CYS A CA 1
ATOM 1291 C C . CYS A 1 161 ? 10.584 -13.055 -20.317 1.00 92.38 161 CYS A C 1
ATOM 1293 O O . CYS A 1 161 ? 10.502 -13.064 -19.085 1.00 92.38 161 CYS A O 1
ATOM 1295 N N . SER A 1 162 ? 9.578 -13.425 -21.112 1.00 91.12 162 SER A N 1
ATOM 1296 C CA . SER A 1 162 ? 8.237 -13.795 -20.630 1.00 91.12 162 SER A CA 1
ATOM 1297 C C . SER A 1 162 ? 8.285 -14.837 -19.508 1.00 91.12 162 SER A C 1
ATOM 1299 O O . SER A 1 162 ? 7.694 -14.626 -18.454 1.00 91.12 162 SER A O 1
ATOM 1301 N N . VAL A 1 163 ? 9.093 -15.889 -19.664 1.00 93.12 163 VAL A N 1
ATOM 1302 C CA . VAL A 1 163 ? 9.277 -16.947 -18.654 1.00 93.12 163 VAL A CA 1
ATOM 1303 C C . VAL A 1 163 ? 9.859 -16.404 -17.342 1.00 93.12 163 VAL A C 1
ATOM 1305 O O . VAL A 1 163 ? 9.364 -16.700 -16.255 1.00 93.12 163 VAL A O 1
ATOM 1308 N N . CYS A 1 164 ? 10.912 -15.583 -17.407 1.00 93.94 164 CYS A N 1
ATOM 1309 C CA . CYS A 1 164 ? 11.523 -15.004 -16.206 1.00 93.94 164 CYS A CA 1
ATOM 1310 C C . CYS A 1 164 ? 10.646 -13.926 -15.554 1.00 93.94 164 CYS A C 1
ATOM 1312 O O . CYS A 1 164 ? 10.742 -13.718 -14.340 1.00 93.94 164 CYS A O 1
ATOM 1314 N N . ALA A 1 165 ? 9.837 -13.218 -16.342 1.00 91.31 165 ALA A N 1
ATOM 1315 C CA . ALA A 1 165 ? 8.855 -12.261 -15.851 1.00 91.31 165 ALA A CA 1
ATOM 1316 C C . ALA A 1 165 ? 7.724 -12.983 -15.109 1.00 91.31 165 ALA A C 1
ATOM 1318 O O . ALA A 1 165 ? 7.438 -12.623 -13.970 1.00 91.31 165 ALA A O 1
ATOM 1319 N N . GLU A 1 166 ? 7.181 -14.050 -15.692 1.00 92.25 166 GLU A N 1
ATOM 1320 C CA . GLU A 1 166 ? 6.140 -14.887 -15.089 1.00 92.25 166 GLU A CA 1
ATOM 1321 C C . GLU A 1 166 ? 6.626 -15.541 -13.792 1.00 92.25 166 GLU A C 1
ATOM 1323 O O . GLU A 1 166 ? 6.007 -15.407 -12.740 1.00 92.25 166 GLU A O 1
ATOM 1328 N N . ARG A 1 167 ? 7.820 -16.147 -13.805 1.00 93.69 167 ARG A N 1
ATOM 1329 C CA . ARG A 1 167 ? 8.426 -16.716 -12.591 1.00 93.69 167 ARG A CA 1
ATOM 1330 C C . ARG A 1 167 ? 8.630 -15.668 -11.500 1.00 93.69 167 ARG A C 1
ATOM 1332 O O . ARG A 1 167 ? 8.516 -15.966 -10.312 1.00 93.69 167 ARG A O 1
ATOM 1339 N N . HIS A 1 168 ? 8.980 -14.440 -11.885 1.00 92.00 168 HIS A N 1
ATOM 1340 C CA . HIS A 1 168 ? 9.086 -13.354 -10.924 1.00 92.00 168 HIS A CA 1
ATOM 1341 C C . HIS A 1 168 ? 7.725 -12.981 -10.352 1.00 92.00 168 HIS A C 1
ATOM 1343 O O . HIS A 1 168 ? 7.635 -12.870 -9.134 1.00 92.00 168 HIS A O 1
ATOM 1349 N N . PHE A 1 169 ? 6.717 -12.808 -11.207 1.00 92.88 169 PHE A N 1
ATOM 1350 C CA . PHE A 1 169 ? 5.351 -12.499 -10.809 1.00 92.88 169 PHE A CA 1
ATOM 1351 C C . PHE A 1 169 ? 4.825 -13.541 -9.819 1.00 92.88 169 PHE A C 1
ATOM 1353 O O . PHE A 1 169 ? 4.507 -13.166 -8.696 1.00 92.88 169 PHE A O 1
ATOM 1360 N N . ARG A 1 170 ? 4.903 -14.836 -10.155 1.00 94.12 170 ARG A N 1
ATOM 1361 C CA . ARG A 1 170 ? 4.512 -15.938 -9.258 1.00 94.12 170 ARG A CA 1
ATOM 1362 C C . ARG A 1 170 ? 5.237 -15.906 -7.920 1.00 94.12 170 ARG A C 1
ATOM 1364 O O . ARG A 1 170 ? 4.630 -16.119 -6.884 1.00 94.12 170 ARG A O 1
ATOM 1371 N N . ARG A 1 171 ? 6.536 -15.590 -7.905 1.00 94.62 171 ARG A N 1
ATOM 1372 C CA . ARG A 1 171 ? 7.271 -15.446 -6.639 1.00 94.62 171 ARG A CA 1
ATOM 1373 C C . ARG A 1 171 ? 6.718 -14.307 -5.779 1.00 94.62 171 ARG A C 1
ATOM 1375 O O . ARG A 1 171 ? 6.567 -14.502 -4.581 1.00 94.62 171 ARG A O 1
ATOM 1382 N N . VAL A 1 172 ? 6.434 -13.144 -6.371 1.00 95.56 172 VAL A N 1
ATOM 1383 C CA . VAL A 1 172 ? 5.839 -12.008 -5.640 1.00 95.56 172 VAL A CA 1
ATOM 138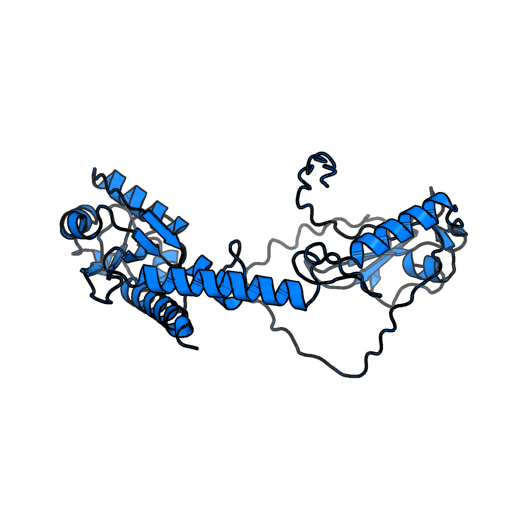4 C C . VAL A 1 172 ? 4.420 -12.339 -5.175 1.00 95.56 172 VAL A C 1
ATOM 1386 O O . VAL A 1 172 ? 4.054 -11.999 -4.058 1.00 95.56 172 VAL A O 1
ATOM 1389 N N . GLN A 1 173 ? 3.647 -13.034 -6.005 1.00 95.81 173 GLN A N 1
ATOM 1390 C CA . GLN A 1 173 ? 2.307 -13.490 -5.662 1.00 95.81 173 GLN A CA 1
ATOM 1391 C C . GLN A 1 173 ? 2.343 -14.476 -4.484 1.00 95.81 173 GLN A C 1
ATOM 1393 O O . GLN A 1 173 ? 1.619 -14.284 -3.518 1.00 95.81 173 GLN A O 1
ATOM 1398 N N . ASN A 1 174 ? 3.254 -15.453 -4.495 1.00 96.00 174 ASN A N 1
ATOM 1399 C CA . ASN A 1 174 ? 3.421 -16.412 -3.398 1.00 96.00 174 ASN A CA 1
ATOM 1400 C C . ASN A 1 174 ? 3.932 -15.761 -2.103 1.00 96.00 174 ASN A C 1
ATOM 1402 O O . ASN A 1 174 ? 3.636 -16.253 -1.021 1.00 96.00 174 ASN A O 1
ATOM 1406 N N . GLU A 1 175 ? 4.730 -14.690 -2.196 1.00 96.56 175 GLU A N 1
ATOM 1407 C CA . GLU A 1 175 ? 5.060 -13.853 -1.032 1.00 96.56 175 GLU A CA 1
ATOM 1408 C C . GLU A 1 175 ? 3.784 -13.219 -0.457 1.00 96.56 175 GLU A C 1
ATOM 1410 O O . GLU A 1 175 ? 3.507 -13.424 0.715 1.00 96.56 175 GLU A O 1
ATOM 1415 N N . ALA A 1 176 ? 2.949 -12.585 -1.290 1.00 97.75 176 ALA A N 1
ATOM 1416 C CA . ALA A 1 176 ? 1.687 -11.985 -0.842 1.00 97.75 176 ALA A CA 1
ATOM 1417 C C . ALA A 1 176 ? 0.728 -12.995 -0.194 1.00 97.75 176 ALA A C 1
ATOM 1419 O O . ALA A 1 176 ? 0.042 -12.661 0.763 1.00 97.75 176 ALA A O 1
ATOM 1420 N N . VAL A 1 177 ? 0.682 -14.229 -0.704 1.00 98.06 177 VAL A N 1
ATOM 1421 C CA . VAL A 1 177 ? -0.127 -15.310 -0.120 1.00 98.06 177 VAL A CA 1
ATOM 1422 C C . VAL A 1 177 ? 0.367 -1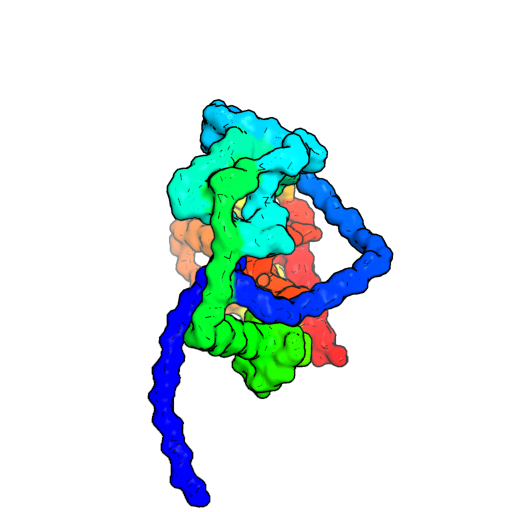5.685 1.277 1.00 98.06 177 VAL A C 1
ATOM 1424 O O . VAL A 1 177 ? -0.450 -15.847 2.179 1.00 98.06 177 VAL A O 1
ATOM 1427 N N . ARG A 1 178 ? 1.686 -15.790 1.487 1.00 97.50 178 ARG A N 1
ATOM 1428 C CA . ARG A 1 178 ? 2.244 -16.061 2.823 1.00 97.50 178 ARG A CA 1
ATOM 1429 C C . ARG A 1 178 ? 1.987 -14.908 3.787 1.00 97.50 178 ARG A C 1
ATOM 1431 O O . ARG A 1 178 ? 1.524 -15.163 4.892 1.00 97.50 178 ARG A O 1
ATOM 1438 N N . ASP A 1 179 ? 2.208 -13.675 3.337 1.00 97.31 179 ASP A N 1
ATOM 1439 C CA . ASP A 1 179 ? 1.928 -12.477 4.132 1.00 97.31 179 ASP A CA 1
ATOM 1440 C C . ASP A 1 179 ? 0.437 -12.423 4.516 1.00 97.31 179 ASP A C 1
ATOM 1442 O O . ASP A 1 179 ? 0.098 -12.099 5.648 1.00 97.31 179 ASP A O 1
ATOM 1446 N N . ALA A 1 180 ? -0.466 -12.802 3.602 1.00 98.38 180 ALA A N 1
ATOM 1447 C CA . ALA A 1 180 ? -1.902 -12.839 3.869 1.00 98.38 180 ALA A CA 1
ATOM 1448 C C . ALA A 1 180 ? -2.279 -13.884 4.925 1.00 98.38 180 ALA A C 1
ATOM 1450 O O . ALA A 1 180 ? -3.141 -13.621 5.753 1.00 98.38 180 ALA A O 1
ATOM 1451 N N . VAL A 1 181 ? -1.652 -15.063 4.900 1.00 98.06 181 VAL A N 1
ATOM 1452 C CA . VAL A 1 181 ? -1.864 -16.093 5.929 1.00 98.06 181 VAL A CA 1
ATOM 1453 C C . VAL A 1 181 ? -1.377 -15.602 7.290 1.00 98.06 181 VAL A C 1
ATOM 1455 O O . VAL A 1 181 ? -2.076 -15.787 8.281 1.00 98.06 181 VAL A O 1
ATOM 1458 N N . GLU A 1 182 ? -0.217 -14.946 7.333 1.00 97.81 182 GLU A N 1
ATOM 1459 C CA . GLU A 1 182 ? 0.327 -14.363 8.562 1.00 97.81 182 GLU A CA 1
ATOM 1460 C C . GLU A 1 182 ? -0.611 -13.292 9.139 1.00 97.81 182 GLU A C 1
ATOM 1462 O O . GLU A 1 182 ? -0.934 -13.340 10.322 1.00 97.81 182 GLU A O 1
ATOM 1467 N N . MET A 1 183 ? -1.140 -12.402 8.290 1.00 98.31 183 MET A N 1
ATOM 1468 C CA . MET A 1 183 ? -2.089 -11.348 8.681 1.00 98.31 183 MET A CA 1
ATOM 1469 C C . MET A 1 183 ? -3.408 -11.864 9.280 1.00 98.31 183 MET A C 1
ATOM 1471 O O . MET A 1 183 ? -4.156 -11.079 9.855 1.00 98.31 183 MET A O 1
ATOM 1475 N N . LEU A 1 184 ? -3.720 -13.155 9.142 1.00 98.25 184 LEU A N 1
ATOM 1476 C CA . LEU A 1 184 ? -4.909 -13.781 9.731 1.00 98.25 184 LEU A CA 1
ATOM 1477 C C . LEU A 1 184 ? -4.621 -14.461 11.081 1.00 98.25 184 LEU A C 1
ATOM 1479 O O . LEU A 1 184 ? -5.474 -15.173 11.613 1.00 98.25 184 LEU A O 1
ATOM 1483 N N . SER A 1 185 ? -3.423 -14.280 11.644 1.00 97.56 185 SER A N 1
ATOM 1484 C CA . SER A 1 185 ? -3.118 -14.723 13.005 1.00 97.56 185 SER A CA 1
ATOM 1485 C C . SER A 1 185 ? -3.690 -13.758 14.056 1.00 97.56 185 SER A C 1
ATOM 1487 O O . SER A 1 185 ? -4.125 -12.646 13.756 1.00 97.56 185 SER A O 1
ATOM 1489 N N . ARG A 1 186 ? -3.671 -14.175 15.328 1.00 95.38 186 ARG A N 1
ATOM 1490 C CA . ARG A 1 186 ? -4.093 -13.339 16.469 1.00 95.38 186 ARG A CA 1
ATOM 1491 C C . ARG A 1 186 ? -3.147 -12.171 16.774 1.00 95.38 186 ARG A C 1
ATOM 1493 O O . ARG A 1 186 ? -3.519 -11.290 17.543 1.00 95.38 186 ARG A O 1
ATOM 1500 N N . ASP A 1 187 ? -1.960 -12.150 16.174 1.00 97.75 187 ASP A N 1
ATOM 1501 C CA . ASP A 1 187 ? -0.964 -11.087 16.371 1.00 97.75 187 ASP A CA 1
ATOM 1502 C C . ASP A 1 187 ? -1.221 -9.867 15.475 1.00 97.75 187 ASP A C 1
ATOM 1504 O O . ASP A 1 187 ? -0.495 -8.873 15.542 1.00 97.75 187 ASP A O 1
ATOM 1508 N N . TYR A 1 188 ? -2.253 -9.943 14.633 1.00 98.62 188 TYR A N 1
ATOM 1509 C CA . TYR A 1 188 ? -2.624 -8.919 13.671 1.00 98.62 188 TYR A CA 1
ATOM 1510 C C . TYR A 1 188 ? -3.986 -8.315 13.995 1.00 98.62 188 TYR A C 1
ATOM 1512 O O . TYR A 1 188 ? -4.907 -9.010 14.432 1.00 98.62 188 TYR A O 1
ATOM 1520 N N . VAL A 1 189 ? -4.116 -7.013 13.747 1.00 98.75 189 VAL A N 1
ATOM 1521 C CA . VAL A 1 189 ? -5.365 -6.266 13.926 1.00 98.75 189 VAL A CA 1
ATOM 1522 C C . VAL A 1 189 ? -5.588 -5.374 12.714 1.00 98.75 189 VAL A C 1
ATOM 1524 O O . VAL A 1 189 ? -4.768 -4.518 12.401 1.00 98.75 189 VAL A O 1
ATOM 1527 N N . PHE A 1 190 ? -6.692 -5.582 12.019 1.00 98.75 190 PHE A N 1
ATOM 1528 C CA . PHE A 1 190 ? -7.160 -4.726 10.943 1.00 98.75 190 PHE A CA 1
ATOM 1529 C C . PHE A 1 190 ? -7.790 -3.485 11.552 1.00 98.75 190 PHE A C 1
ATOM 1531 O O . PHE A 1 190 ? -8.663 -3.618 12.404 1.00 98.75 190 PHE A O 1
ATOM 1538 N N . VAL A 1 191 ? -7.333 -2.310 11.141 1.00 98.69 191 VAL A N 1
ATOM 1539 C CA . VAL A 1 191 ? -7.818 -1.028 11.647 1.00 98.69 191 VAL A CA 1
ATOM 1540 C C . VAL A 1 191 ? -8.158 -0.103 10.495 1.00 98.69 191 VAL A C 1
ATOM 1542 O O . VAL A 1 191 ? -7.576 -0.218 9.412 1.00 98.69 191 VAL A O 1
ATOM 1545 N N . ASP A 1 192 ? -9.086 0.803 10.755 1.00 98.31 192 ASP A N 1
ATOM 1546 C CA . ASP A 1 192 ? -9.477 1.862 9.836 1.00 98.31 192 ASP A CA 1
ATOM 1547 C C . ASP A 1 192 ? -10.002 3.059 10.638 1.00 98.31 192 ASP A C 1
ATOM 1549 O O . ASP A 1 192 ? -10.535 2.893 11.746 1.00 98.31 192 ASP A O 1
ATOM 1553 N N . PHE A 1 193 ? -9.816 4.252 10.081 1.00 97.94 193 PHE A N 1
ATOM 1554 C CA . PHE A 1 193 ? -10.230 5.520 10.665 1.00 97.94 193 PHE A CA 1
ATOM 1555 C C . PHE A 1 193 ? -11.026 6.333 9.653 1.00 97.94 193 PHE A C 1
ATOM 1557 O O . PHE A 1 193 ? -10.555 6.567 8.540 1.00 97.94 193 PHE A O 1
ATOM 1564 N N . GLU A 1 194 ? -12.131 6.912 10.109 1.00 97.44 194 GLU A N 1
ATOM 1565 C CA . GLU A 1 194 ? -12.660 8.125 9.489 1.00 97.44 194 GLU A CA 1
ATOM 1566 C C . GLU A 1 194 ? -12.150 9.331 10.277 1.00 97.44 194 GLU A C 1
ATOM 1568 O O . GLU A 1 194 ? -12.017 9.269 11.504 1.00 97.44 194 GLU A O 1
ATOM 1573 N N . THR A 1 195 ? -11.849 10.437 9.595 1.00 97.25 195 THR A N 1
ATOM 1574 C CA . THR A 1 195 ? -11.199 11.600 10.216 1.00 97.25 195 THR A CA 1
ATOM 1575 C C . THR A 1 195 ? -11.930 12.910 9.956 1.00 97.25 195 THR A C 1
ATOM 1577 O O . THR A 1 195 ? -12.488 13.135 8.885 1.00 97.25 195 THR A O 1
ATOM 1580 N N . ALA A 1 196 ? -11.845 13.824 10.923 1.00 95.56 196 ALA A N 1
ATOM 1581 C CA . ALA A 1 196 ? -12.444 15.153 10.876 1.00 95.56 196 ALA A CA 1
ATOM 1582 C C . ALA A 1 196 ? -11.930 15.987 9.692 1.00 95.56 196 ALA A C 1
ATOM 1584 O O . ALA A 1 196 ? -12.684 16.742 9.094 1.00 95.56 196 ALA A O 1
ATOM 1585 N N . SER A 1 197 ? -10.664 15.811 9.316 1.00 93.31 197 SER A N 1
ATOM 1586 C CA . SER A 1 197 ? -10.018 16.434 8.156 1.00 93.31 197 SER A CA 1
ATOM 1587 C C . SER A 1 197 ? -8.962 15.489 7.572 1.00 93.31 197 SER A C 1
ATOM 1589 O O . SER A 1 197 ? -8.743 14.391 8.095 1.00 93.31 197 SER A O 1
ATOM 1591 N N . LEU A 1 198 ? -8.289 15.873 6.482 1.00 87.44 198 LEU A N 1
ATOM 1592 C CA . LEU A 1 198 ? -7.199 15.071 5.912 1.00 87.44 198 LEU A CA 1
ATOM 1593 C C . LEU A 1 198 ? -6.032 14.969 6.917 1.00 87.44 198 LEU A C 1
ATOM 1595 O O . LEU A 1 198 ? -5.357 15.965 7.165 1.00 87.44 198 LEU A O 1
ATOM 1599 N N . TYR A 1 199 ? -5.773 13.765 7.446 1.00 81.31 199 TYR A N 1
ATOM 1600 C CA . TYR A 1 199 ? -4.840 13.514 8.567 1.00 81.31 199 TYR A CA 1
ATOM 1601 C C . TYR A 1 199 ? -5.246 14.179 9.899 1.00 81.31 199 TYR A C 1
ATOM 1603 O O . TYR A 1 199 ? -4.398 14.409 10.764 1.00 81.31 199 TYR A O 1
ATOM 1611 N N . GLY A 1 200 ? -6.528 14.517 10.050 1.00 90.62 200 GLY A N 1
ATOM 1612 C CA . GLY A 1 200 ? -7.082 15.136 11.249 1.00 90.62 200 GLY A CA 1
ATOM 1613 C C . GLY A 1 200 ? -7.359 14.155 12.387 1.00 90.62 200 GLY A C 1
ATOM 1614 O O . GLY A 1 200 ? -6.866 13.029 12.417 1.00 90.62 200 GLY A O 1
ATOM 1615 N N . GLU A 1 201 ? -8.167 14.611 13.337 1.00 96.69 201 GLU A N 1
ATOM 1616 C CA . GLU A 1 201 ? -8.646 13.809 14.465 1.00 96.69 201 GLU A CA 1
ATOM 1617 C C . GLU A 1 201 ? -9.585 12.692 14.003 1.00 96.69 201 GLU A C 1
ATOM 1619 O O . GLU A 1 201 ? -10.303 12.854 13.015 1.00 96.69 201 GLU A O 1
ATOM 1624 N N . ALA A 1 202 ? -9.590 11.567 14.711 1.00 97.75 202 ALA A N 1
ATOM 1625 C CA . ALA A 1 202 ? -10.510 10.470 14.441 1.00 97.75 202 ALA A CA 1
ATOM 1626 C C . ALA A 1 202 ? -11.959 10.876 14.767 1.00 97.75 202 ALA A C 1
ATOM 1628 O O . ALA A 1 202 ? -12.228 11.448 15.823 1.00 97.75 202 ALA A O 1
ATOM 1629 N N . VAL A 1 203 ? -12.893 10.532 13.878 1.00 98.19 203 VAL A N 1
ATOM 1630 C CA . VAL A 1 203 ? -14.351 10.658 14.096 1.00 98.19 203 VAL A CA 1
ATOM 1631 C C . VAL A 1 203 ? -15.055 9.301 14.116 1.00 98.19 203 VAL A C 1
ATOM 1633 O O . VAL A 1 203 ? -16.153 9.165 14.655 1.00 98.19 203 VAL A O 1
ATOM 1636 N N . GLU A 1 204 ? -14.404 8.269 13.588 1.00 98.56 204 GLU A N 1
ATOM 1637 C CA . GLU A 1 204 ? -14.796 6.871 13.727 1.00 98.56 204 GLU A CA 1
ATOM 1638 C C . GLU A 1 204 ? -13.539 6.009 13.777 1.00 98.56 204 GLU A C 1
ATOM 1640 O O . GLU A 1 204 ? -12.541 6.308 13.116 1.00 98.56 204 GLU A O 1
ATOM 1645 N N . PHE A 1 205 ? -13.591 4.931 14.551 1.00 98.62 205 PHE A N 1
ATOM 1646 C CA . PHE A 1 205 ? -12.531 3.938 14.594 1.00 98.62 205 PHE A CA 1
ATOM 1647 C C . PHE A 1 205 ? -13.107 2.530 14.674 1.00 98.62 205 PHE A C 1
ATOM 1649 O O . PHE A 1 205 ? -14.021 2.244 15.459 1.00 98.62 205 PHE A O 1
ATOM 1656 N N . ALA A 1 206 ? -12.521 1.635 13.886 1.00 98.62 206 ALA A N 1
ATOM 1657 C CA . ALA A 1 206 ? -12.806 0.216 13.954 1.00 98.62 206 ALA A CA 1
ATOM 1658 C C . ALA A 1 206 ? -11.519 -0.597 14.060 1.00 98.62 206 ALA A C 1
ATOM 1660 O O . ALA A 1 206 ? -10.479 -0.244 13.503 1.00 98.62 206 ALA A O 1
ATOM 1661 N N . ALA A 1 207 ? -11.618 -1.718 14.770 1.00 98.62 207 ALA A N 1
ATOM 1662 C CA . ALA A 1 207 ? -10.547 -2.687 14.898 1.00 98.62 207 ALA A CA 1
ATOM 1663 C C . ALA A 1 207 ? -11.103 -4.116 14.884 1.00 98.62 207 ALA A C 1
ATOM 1665 O O . ALA A 1 207 ? -12.020 -4.457 15.639 1.00 98.62 207 ALA A O 1
ATOM 1666 N N . VAL A 1 208 ? -10.521 -4.964 14.039 1.00 98.69 208 VAL A N 1
ATOM 1667 C CA . VAL A 1 208 ? -10.903 -6.367 13.836 1.00 98.69 208 VAL A CA 1
ATOM 1668 C C . VAL A 1 208 ? -9.655 -7.236 13.955 1.00 98.69 208 VAL A C 1
ATOM 1670 O O . VAL A 1 208 ? -8.675 -7.020 13.247 1.00 98.69 208 VAL A O 1
ATOM 1673 N N . LEU A 1 209 ? -9.655 -8.231 14.841 1.00 98.31 209 LEU A N 1
ATOM 1674 C CA . LEU A 1 209 ? -8.539 -9.174 14.966 1.00 98.31 209 LEU A CA 1
ATOM 1675 C C . LEU A 1 209 ? -8.336 -9.954 13.662 1.00 98.31 209 LEU A C 1
ATOM 1677 O O . LEU A 1 209 ? -9.284 -10.197 12.918 1.00 98.31 209 LEU A O 1
ATOM 1681 N N . GLY A 1 210 ? -7.120 -10.444 13.413 1.00 97.88 210 GLY A N 1
ATOM 1682 C CA . GLY A 1 210 ? -6.842 -11.324 12.272 1.00 97.88 210 GLY A CA 1
ATOM 1683 C C . GLY A 1 210 ? -7.649 -12.630 12.276 1.00 97.88 210 GLY A C 1
ATOM 1684 O O . GLY A 1 210 ? -7.801 -13.267 11.236 1.00 97.88 210 GLY A O 1
ATOM 1685 N N . THR A 1 211 ? -8.263 -12.989 13.407 1.00 97.19 211 THR A N 1
ATOM 1686 C CA . THR A 1 211 ? -9.248 -14.078 13.515 1.00 97.19 211 THR A CA 1
ATOM 1687 C C . THR A 1 211 ? -10.639 -13.718 12.990 1.00 97.19 211 THR A C 1
ATOM 1689 O O . THR A 1 211 ? -11.426 -14.619 12.703 1.00 97.19 211 THR A O 1
ATOM 1692 N N . GLY A 1 212 ? -10.934 -12.429 12.811 1.00 97.19 212 GLY A N 1
ATOM 1693 C CA . GLY A 1 212 ? -12.223 -11.891 12.375 1.00 97.19 212 GLY A CA 1
ATOM 1694 C C . GLY A 1 212 ? -13.101 -11.339 13.501 1.00 97.19 212 GLY A C 1
ATOM 1695 O O . GLY A 1 212 ? -14.182 -10.833 13.212 1.00 97.19 212 GLY A O 1
ATOM 1696 N N . ASP A 1 213 ? -12.659 -11.417 14.758 1.00 97.81 213 ASP A N 1
ATOM 1697 C CA . ASP A 1 213 ? -13.401 -10.874 15.898 1.00 97.81 213 ASP A CA 1
ATOM 1698 C C . ASP A 1 213 ? -13.321 -9.342 15.909 1.00 97.81 213 ASP A C 1
ATOM 1700 O O . ASP A 1 213 ? -12.234 -8.765 15.840 1.00 97.81 213 ASP A O 1
ATOM 1704 N N . ILE A 1 214 ? -14.469 -8.674 16.010 1.00 98.31 214 ILE A N 1
ATOM 1705 C CA . ILE A 1 214 ? -14.541 -7.213 16.113 1.00 98.31 214 ILE A CA 1
ATOM 1706 C C . ILE A 1 214 ? -14.223 -6.827 17.559 1.00 98.31 214 ILE A C 1
ATOM 1708 O O . ILE A 1 214 ? -14.953 -7.212 18.471 1.00 98.31 214 ILE A O 1
ATOM 1712 N N . ILE A 1 215 ? -13.148 -6.064 17.767 1.00 97.69 215 ILE A N 1
ATOM 1713 C CA . ILE A 1 215 ? -12.716 -5.611 19.102 1.00 97.69 215 ILE A CA 1
ATOM 1714 C C . ILE A 1 215 ? -13.005 -4.130 19.350 1.00 97.69 215 ILE A C 1
ATOM 1716 O O . ILE A 1 215 ? -13.008 -3.691 20.496 1.00 97.69 215 ILE A O 1
ATOM 1720 N N . CYS A 1 216 ? -13.258 -3.357 18.292 1.00 98.38 216 CYS A N 1
ATOM 1721 C CA . CYS A 1 216 ? -13.722 -1.982 18.397 1.00 98.38 216 CYS A CA 1
ATOM 1722 C C . CYS A 1 216 ? -14.560 -1.606 17.170 1.00 98.38 216 CYS A C 1
ATOM 1724 O O . CYS A 1 216 ? -14.223 -1.978 16.045 1.00 98.38 216 CYS A O 1
ATOM 1726 N N . ASN A 1 217 ? -15.641 -0.869 17.400 1.00 98.38 217 ASN A N 1
ATOM 1727 C CA . ASN A 1 217 ? -16.441 -0.206 16.376 1.00 98.38 217 ASN A CA 1
ATOM 1728 C C . ASN A 1 217 ? -17.181 0.948 17.054 1.00 98.38 217 ASN A C 1
ATOM 1730 O O . ASN A 1 217 ? -18.190 0.719 17.726 1.00 98.38 217 ASN A O 1
ATOM 1734 N N . THR A 1 218 ? -16.648 2.161 16.954 1.00 98.50 218 THR A N 1
ATOM 1735 C CA . THR A 1 218 ? -17.203 3.314 17.663 1.00 98.50 218 THR A CA 1
ATOM 1736 C C . THR A 1 218 ? -17.023 4.595 16.870 1.00 98.50 218 THR A C 1
ATOM 1738 O O . THR A 1 218 ? -15.995 4.809 16.228 1.00 98.50 218 THR A O 1
ATOM 1741 N N . LEU A 1 219 ? -18.011 5.480 16.989 1.00 98.62 219 LEU A N 1
ATOM 1742 C CA . LEU A 1 219 ? -17.799 6.895 16.725 1.00 98.62 219 LEU A CA 1
ATOM 1743 C C . LEU A 1 219 ? -16.869 7.478 17.789 1.00 98.62 219 LEU A C 1
ATOM 1745 O O . LEU A 1 219 ? -16.761 6.952 18.904 1.00 98.62 219 LEU A O 1
ATOM 1749 N N . VAL A 1 220 ? -16.206 8.566 17.432 1.00 98.38 220 VAL A N 1
ATOM 1750 C CA . VAL A 1 220 ? -15.202 9.239 18.246 1.00 98.38 220 VAL A CA 1
ATOM 1751 C C . VAL A 1 220 ? -15.504 10.726 18.224 1.00 98.38 220 VAL A C 1
ATOM 1753 O O . VAL A 1 220 ? -15.766 11.293 17.167 1.00 98.38 220 VAL A O 1
ATOM 1756 N N . LYS A 1 221 ? -15.479 11.360 19.393 1.00 98.06 221 LYS A N 1
ATOM 1757 C CA . LYS A 1 221 ? -15.661 12.804 19.500 1.00 98.06 221 LYS A CA 1
ATOM 1758 C C . LYS A 1 221 ? -14.316 13.519 19.320 1.00 98.06 221 LYS A C 1
ATOM 1760 O O . LYS A 1 221 ? -13.473 13.389 20.215 1.00 98.06 221 LYS A O 1
ATOM 1765 N N . PRO A 1 222 ? -14.106 14.267 18.219 1.00 96.94 222 PRO A N 1
ATOM 1766 C CA . PRO A 1 222 ? -12.919 15.096 18.060 1.00 96.94 222 PRO A CA 1
ATOM 1767 C C . PRO A 1 222 ? -12.986 16.322 18.986 1.00 96.94 222 PRO A C 1
ATOM 1769 O O . PRO A 1 222 ? -14.048 16.691 19.497 1.00 96.94 222 PRO A O 1
ATOM 1772 N N . VAL A 1 223 ? -11.840 16.962 19.211 1.00 94.06 223 VAL A N 1
ATOM 1773 C CA . VAL A 1 223 ? -11.744 18.261 19.893 1.00 94.06 223 VAL A CA 1
ATOM 1774 C C . VAL A 1 223 ? -12.048 19.398 18.917 1.00 94.06 223 VAL A C 1
ATOM 1776 O O . VAL A 1 223 ? -12.732 20.357 19.281 1.00 94.06 223 VAL A O 1
ATOM 1779 N N . GLY A 1 224 ? -11.516 19.312 17.697 1.00 92.38 224 GLY A N 1
ATOM 1780 C CA . GLY A 1 224 ? -11.747 20.256 16.609 1.00 92.38 224 GLY A CA 1
ATOM 1781 C C . GLY A 1 224 ? -13.034 19.993 15.825 1.00 92.38 224 GLY A C 1
ATOM 1782 O O . GLY A 1 224 ? -13.726 19.002 16.033 1.00 92.38 224 GLY A O 1
ATOM 1783 N N . ALA A 1 225 ? -13.335 20.909 14.902 1.00 94.19 225 ALA A N 1
ATOM 1784 C CA . ALA A 1 225 ? -14.477 20.787 14.001 1.00 94.19 225 ALA A CA 1
ATOM 1785 C C . ALA A 1 225 ? -14.224 19.762 12.881 1.00 94.19 225 ALA A C 1
ATOM 1787 O O . ALA A 1 225 ? -13.088 19.577 12.435 1.00 94.19 225 ALA A O 1
ATOM 1788 N N . ILE A 1 226 ? -15.301 19.157 12.389 1.00 96.38 226 ILE A N 1
ATOM 1789 C CA . ILE A 1 226 ? -15.323 18.238 11.250 1.00 96.38 226 ILE A CA 1
ATOM 1790 C C . ILE A 1 226 ? -15.502 19.034 9.952 1.00 96.38 226 ILE A C 1
ATOM 1792 O O . ILE A 1 226 ? -16.450 19.808 9.790 1.00 96.38 226 ILE A O 1
ATOM 1796 N N . ASP A 1 227 ? -14.602 18.818 8.993 1.00 95.88 227 ASP A N 1
ATOM 1797 C CA . ASP A 1 227 ? -14.676 19.443 7.680 1.00 95.88 227 ASP A CA 1
ATOM 1798 C C . ASP A 1 227 ? -15.928 18.978 6.917 1.00 95.88 227 ASP A C 1
ATOM 1800 O O . ASP A 1 227 ? -16.321 17.809 6.892 1.00 95.88 227 ASP A O 1
ATOM 1804 N N . THR A 1 228 ? -16.553 19.905 6.194 1.00 94.06 228 THR A N 1
ATOM 1805 C CA . THR A 1 228 ? -17.707 19.566 5.341 1.00 94.06 228 THR A CA 1
ATOM 1806 C C . THR A 1 228 ? -17.338 18.606 4.203 1.00 94.06 228 THR A C 1
ATOM 1808 O O . THR A 1 228 ? -18.181 17.824 3.764 1.00 94.06 228 THR A O 1
ATOM 1811 N N . GLU A 1 229 ? -16.083 18.628 3.735 1.00 92.62 229 GLU A N 1
ATOM 1812 C CA . GLU A 1 229 ? -15.591 17.721 2.691 1.00 92.62 229 GLU A CA 1
ATOM 1813 C C . GLU A 1 229 ? -15.477 16.275 3.193 1.00 92.62 229 GLU A C 1
ATOM 1815 O O . GLU A 1 229 ? -15.906 15.365 2.488 1.00 92.62 229 GLU A O 1
ATOM 1820 N N . THR A 1 230 ? -14.966 16.049 4.407 1.00 91.44 230 THR A N 1
ATOM 1821 C CA . THR A 1 230 ? -14.884 14.709 5.017 1.00 91.44 230 THR A CA 1
ATOM 1822 C C . THR A 1 230 ? -16.273 14.194 5.386 1.00 91.44 230 THR A C 1
ATOM 1824 O O . THR A 1 230 ? -16.628 13.075 5.010 1.00 91.44 230 THR A O 1
ATOM 1827 N N . THR A 1 231 ? -17.133 15.059 5.935 1.00 94.06 231 THR A N 1
ATOM 1828 C CA . THR A 1 231 ? -18.559 14.758 6.156 1.00 94.06 231 THR A CA 1
ATOM 1829 C C . THR A 1 231 ? -19.240 14.271 4.873 1.00 94.06 231 THR A C 1
ATOM 1831 O O . THR A 1 231 ? -19.985 13.297 4.897 1.00 94.06 231 THR A O 1
ATOM 1834 N N . ALA A 1 232 ? -18.972 14.896 3.721 1.00 93.06 232 ALA A N 1
ATOM 1835 C CA . ALA A 1 232 ? -19.542 14.476 2.438 1.00 93.06 232 ALA A CA 1
ATOM 1836 C C . ALA A 1 232 ? -19.007 13.120 1.929 1.00 93.06 232 ALA A C 1
ATOM 1838 O O . ALA A 1 232 ? -19.606 12.525 1.029 1.00 93.06 232 ALA A O 1
ATOM 1839 N N . ILE A 1 233 ? -17.882 12.644 2.468 1.00 91.19 233 ILE A N 1
ATOM 1840 C CA . ILE A 1 233 ? -17.238 11.379 2.106 1.00 91.19 233 ILE A CA 1
ATOM 1841 C C . ILE A 1 233 ? -17.792 10.229 2.954 1.00 91.19 233 ILE A C 1
ATOM 1843 O O . ILE A 1 233 ? -18.293 9.267 2.373 1.00 91.19 233 ILE A O 1
ATOM 1847 N N . HIS A 1 234 ? -17.709 10.330 4.283 1.00 92.31 234 HIS A N 1
ATOM 1848 C CA . HIS A 1 234 ? -18.074 9.250 5.216 1.00 92.31 234 HIS A CA 1
ATOM 1849 C C . HIS A 1 234 ? -19.461 9.427 5.860 1.00 92.31 234 HIS A C 1
ATOM 1851 O O . HIS A 1 234 ? -20.004 8.499 6.455 1.00 92.31 234 HIS A O 1
ATOM 1857 N N . GLY A 1 235 ? -20.071 10.611 5.737 1.00 95.12 235 GLY A N 1
ATOM 1858 C CA . GLY A 1 235 ? -21.429 10.881 6.221 1.00 95.12 235 GLY A CA 1
ATOM 1859 C C . GLY A 1 235 ? -21.559 11.064 7.735 1.00 95.12 235 GLY A C 1
ATOM 1860 O O . GLY A 1 235 ? -22.648 10.858 8.253 1.00 95.12 235 GLY A O 1
ATOM 1861 N N . ILE A 1 236 ? -20.478 11.424 8.435 1.00 95.94 236 ILE A N 1
ATOM 1862 C CA . ILE A 1 236 ? -20.465 11.626 9.896 1.00 95.94 236 ILE A CA 1
ATOM 1863 C C . ILE A 1 236 ? -20.411 13.126 10.153 1.00 95.94 236 ILE A C 1
ATOM 1865 O O . ILE A 1 236 ? -19.468 13.788 9.720 1.00 95.94 236 ILE A O 1
ATOM 1869 N N . ALA A 1 237 ? -21.423 13.649 10.831 1.00 95.31 237 ALA A N 1
ATOM 1870 C CA . ALA A 1 237 ? -21.532 15.043 11.220 1.00 95.31 237 ALA A CA 1
ATOM 1871 C C . ALA A 1 237 ? -21.292 15.224 12.727 1.00 95.31 237 ALA A C 1
ATOM 1873 O O . ALA A 1 237 ? -21.331 14.281 13.515 1.00 95.31 237 ALA A O 1
ATOM 1874 N N . GLU A 1 238 ? -21.124 16.478 13.146 1.00 95.56 238 GLU A N 1
ATOM 1875 C CA . GLU A 1 238 ? -20.935 16.870 14.553 1.00 95.56 238 GLU A CA 1
ATOM 1876 C C . GLU A 1 238 ? -22.010 16.305 15.494 1.00 95.56 238 GLU A C 1
ATOM 1878 O O . GLU A 1 238 ? -21.730 15.907 16.625 1.00 95.56 238 GLU A O 1
ATOM 1883 N N . ALA A 1 239 ? -23.258 16.246 15.022 1.00 96.31 239 ALA A N 1
ATOM 1884 C CA . ALA A 1 239 ? -24.373 15.726 15.804 1.00 96.31 239 ALA A CA 1
ATOM 1885 C C . ALA A 1 239 ? -24.226 14.226 16.113 1.00 96.31 239 ALA A C 1
ATOM 1887 O O . ALA A 1 239 ? -24.630 13.793 17.191 1.00 96.31 239 ALA A O 1
ATOM 1888 N N . ASP A 1 240 ? -23.619 13.453 15.207 1.00 97.31 240 ASP A N 1
ATOM 1889 C CA . ASP A 1 240 ? -23.443 12.005 15.359 1.00 97.31 240 ASP A CA 1
ATOM 1890 C C . ASP A 1 240 ? -22.389 11.676 16.426 1.00 97.31 240 ASP A C 1
ATOM 1892 O O . ASP A 1 240 ? -22.515 10.697 17.162 1.00 97.31 240 ASP A O 1
ATOM 1896 N N . VAL A 1 241 ? -21.359 12.520 16.546 1.00 97.62 241 VAL A N 1
ATOM 1897 C CA . VAL A 1 241 ? -20.239 12.333 17.482 1.00 97.62 241 VAL A CA 1
ATOM 1898 C C . VAL A 1 241 ? -20.415 13.086 18.804 1.00 97.62 241 VAL A C 1
ATOM 1900 O O . VAL A 1 241 ? -19.597 12.948 19.712 1.00 97.62 241 VAL A O 1
ATOM 1903 N N . ALA A 1 242 ? -21.486 13.870 18.965 1.00 96.62 242 ALA A N 1
ATOM 1904 C CA . ALA A 1 242 ? -21.664 14.770 20.108 1.00 96.62 242 ALA A CA 1
ATOM 1905 C C . ALA A 1 242 ? -21.600 14.060 21.475 1.00 96.62 242 ALA A C 1
ATOM 1907 O O . ALA A 1 242 ? -21.055 14.619 22.438 1.00 96.62 242 ALA A O 1
ATOM 1908 N N . SER A 1 243 ? -22.134 12.835 21.545 1.00 96.88 243 SER A N 1
ATOM 1909 C CA . SER A 1 243 ? -22.122 11.958 22.724 1.00 96.88 243 SER A CA 1
ATOM 1910 C C . SER A 1 243 ? -21.102 10.819 22.639 1.00 96.88 243 SER A C 1
ATOM 1912 O O . SER A 1 243 ? -21.095 9.951 23.511 1.00 96.88 243 SER A O 1
ATOM 1914 N N . ALA A 1 244 ? -20.283 10.776 21.585 1.00 98.19 244 ALA A N 1
ATOM 1915 C CA . ALA A 1 244 ? -19.250 9.763 21.428 1.00 98.19 244 ALA A CA 1
ATOM 1916 C C . ALA A 1 244 ? -18.106 9.985 22.440 1.00 98.19 244 ALA A C 1
ATOM 1918 O O . ALA A 1 244 ? -17.881 11.117 22.888 1.00 98.19 244 ALA A O 1
ATOM 1919 N N . PRO A 1 245 ? -17.373 8.926 22.823 1.00 98.12 245 PRO A N 1
ATOM 1920 C CA . PRO A 1 245 ? -16.199 9.074 23.672 1.00 98.12 245 PRO A CA 1
ATOM 1921 C C . PRO A 1 245 ? -15.072 9.813 22.929 1.00 98.12 245 PRO A C 1
ATOM 1923 O O . PRO A 1 245 ? -14.949 9.680 21.706 1.00 98.12 245 PRO A O 1
ATOM 1926 N N . PRO A 1 246 ? -14.205 10.555 23.640 1.00 97.75 246 PRO A N 1
ATOM 1927 C CA . PRO A 1 246 ? -12.949 11.010 23.059 1.00 97.75 246 PRO A CA 1
ATOM 1928 C C . PRO A 1 246 ? -12.060 9.801 22.744 1.00 97.75 246 PRO A C 1
ATOM 1930 O O . PRO A 1 246 ? -12.091 8.786 23.449 1.00 97.75 246 PRO A O 1
ATOM 1933 N N . PHE A 1 247 ? -11.209 9.911 21.722 1.00 97.75 247 PHE A N 1
ATOM 1934 C CA . PHE A 1 247 ? -10.379 8.777 21.303 1.00 97.75 247 PHE A CA 1
ATOM 1935 C C . PHE A 1 247 ? -9.446 8.271 22.407 1.00 97.75 247 PHE A C 1
ATOM 1937 O O . PHE A 1 247 ? -9.169 7.080 22.478 1.00 97.75 247 PHE A O 1
ATOM 1944 N N . ALA A 1 248 ? -8.996 9.147 23.310 1.00 97.75 248 ALA A N 1
ATOM 1945 C CA . ALA A 1 248 ? -8.168 8.759 24.448 1.00 97.75 248 ALA A CA 1
ATOM 1946 C C . ALA A 1 248 ? -8.827 7.669 25.315 1.00 97.75 248 ALA A C 1
ATOM 1948 O O . ALA A 1 248 ? -8.138 6.764 25.783 1.00 97.75 248 ALA A O 1
ATOM 1949 N N . ASP A 1 249 ? -10.148 7.720 25.503 1.00 98.44 249 ASP A N 1
ATOM 1950 C CA . ASP A 1 249 ? -10.876 6.713 26.280 1.00 98.44 249 ASP A CA 1
ATOM 1951 C C . ASP A 1 249 ? -11.009 5.403 25.500 1.00 98.44 249 ASP A C 1
ATOM 1953 O O . ASP A 1 249 ? -10.799 4.326 26.063 1.00 98.44 249 ASP A O 1
ATOM 1957 N N . VAL A 1 250 ? -11.262 5.495 24.189 1.00 98.12 250 VAL A N 1
ATOM 1958 C CA . VAL A 1 250 ? -11.265 4.337 23.280 1.00 98.12 250 VAL A CA 1
ATOM 1959 C C . VAL A 1 250 ? -9.906 3.640 23.311 1.00 98.12 250 VAL A C 1
ATOM 1961 O O . VAL A 1 250 ? -9.839 2.432 23.529 1.00 98.12 250 VAL A O 1
ATOM 1964 N N . LEU A 1 251 ? -8.819 4.401 23.162 1.00 96.88 251 LEU A N 1
ATOM 1965 C CA . LEU A 1 251 ? -7.458 3.885 23.130 1.00 96.88 251 LEU A CA 1
ATOM 1966 C C . LEU A 1 251 ? -7.083 3.214 24.453 1.00 96.88 251 LEU A C 1
ATOM 1968 O O . LEU A 1 251 ? -6.553 2.109 24.422 1.00 96.88 251 LEU A O 1
ATOM 1972 N N . ARG A 1 252 ? -7.413 3.806 25.611 1.00 97.25 252 ARG A N 1
ATOM 1973 C CA . ARG A 1 252 ? -7.193 3.161 26.924 1.00 97.25 252 ARG A CA 1
ATOM 1974 C C . ARG A 1 252 ? -7.943 1.840 27.051 1.00 97.25 252 ARG A C 1
ATOM 1976 O O . ARG A 1 252 ? -7.387 0.890 27.590 1.00 97.25 252 ARG A O 1
ATOM 1983 N N . ALA A 1 253 ? -9.173 1.771 26.547 1.00 97.56 253 ALA A N 1
ATOM 1984 C CA . ALA A 1 253 ? -9.987 0.562 26.627 1.00 97.56 253 ALA A CA 1
ATOM 1985 C C . ALA A 1 253 ? -9.434 -0.595 25.776 1.00 97.56 253 ALA A C 1
ATOM 1987 O O . ALA A 1 253 ? -9.647 -1.758 26.118 1.00 97.56 253 ALA A O 1
ATOM 1988 N N . ILE A 1 254 ? -8.728 -0.297 24.679 1.00 96.75 254 ILE A N 1
ATOM 1989 C CA . ILE A 1 254 ? -8.244 -1.314 23.730 1.00 96.75 254 ILE A CA 1
ATOM 1990 C C . ILE A 1 254 ? -6.718 -1.429 23.649 1.00 96.75 254 ILE A C 1
ATOM 1992 O O . ILE A 1 254 ? -6.230 -2.270 22.897 1.00 96.75 254 ILE A O 1
ATOM 1996 N N . ALA A 1 255 ? -5.954 -0.626 24.396 1.00 95.62 255 ALA A N 1
ATOM 1997 C CA . ALA A 1 255 ? -4.493 -0.565 24.304 1.00 95.62 255 ALA A CA 1
ATOM 1998 C C . ALA A 1 255 ? -3.846 -1.943 24.477 1.00 95.62 255 ALA A C 1
ATOM 2000 O O . ALA A 1 255 ? -3.043 -2.340 23.638 1.00 95.62 255 ALA A O 1
ATOM 2001 N N . ASP A 1 256 ? -4.267 -2.722 25.475 1.00 94.81 256 ASP A N 1
ATOM 2002 C CA . ASP A 1 256 ? -3.760 -4.084 25.708 1.00 94.81 256 ASP A CA 1
ATOM 2003 C C . ASP A 1 256 ? -4.066 -5.037 24.542 1.00 94.81 256 ASP A C 1
ATOM 2005 O O . ASP A 1 256 ? -3.347 -6.009 24.299 1.00 94.81 256 ASP A O 1
ATOM 2009 N N . MET A 1 257 ? -5.125 -4.753 23.779 1.00 96.12 257 MET A N 1
ATOM 2010 C CA . MET A 1 257 ? -5.464 -5.489 22.564 1.00 96.12 257 MET A CA 1
ATOM 2011 C C . MET A 1 257 ? -4.702 -5.003 21.323 1.00 96.12 257 MET A C 1
ATOM 2013 O O . MET A 1 257 ? -4.776 -5.648 20.279 1.00 96.12 257 MET A O 1
ATOM 2017 N N . LEU A 1 258 ? -3.972 -3.896 21.386 1.00 97.75 258 LEU A N 1
ATOM 2018 C CA . LEU A 1 258 ? -3.164 -3.403 20.269 1.00 97.75 258 LEU A CA 1
ATOM 2019 C C . LEU A 1 258 ? -1.664 -3.536 20.552 1.00 97.75 258 LEU A C 1
ATOM 2021 O O . LEU A 1 258 ? -0.888 -3.786 19.633 1.00 97.75 258 LEU A O 1
ATOM 2025 N N . GLN A 1 259 ? -1.249 -3.406 21.809 1.00 97.44 259 GLN A N 1
ATOM 2026 C CA . GLN A 1 259 ? 0.145 -3.338 22.220 1.00 97.44 259 GLN A CA 1
ATOM 2027 C C . GLN A 1 259 ? 0.945 -4.562 21.755 1.00 97.44 259 GLN A C 1
ATOM 2029 O O . GLN A 1 259 ? 0.563 -5.712 21.969 1.00 97.44 259 GLN A O 1
ATOM 2034 N N . GLY A 1 260 ? 2.080 -4.307 21.100 1.00 97.44 260 GLY A N 1
ATOM 2035 C CA . GLY A 1 260 ? 2.972 -5.335 20.563 1.00 97.44 260 GLY A CA 1
ATOM 2036 C C . GLY A 1 260 ? 2.454 -6.053 19.311 1.00 97.44 260 GLY A C 1
ATOM 2037 O O . GLY A 1 260 ? 3.197 -6.849 18.736 1.00 97.44 260 GLY A O 1
ATOM 2038 N N . ARG A 1 261 ? 1.222 -5.774 18.859 1.00 98.19 261 ARG A N 1
ATOM 2039 C CA . ARG A 1 261 ? 0.631 -6.375 17.655 1.00 98.19 261 ARG A CA 1
ATOM 2040 C C . ARG A 1 261 ? 0.995 -5.610 16.388 1.00 98.19 261 ARG A C 1
ATOM 2042 O O . ARG A 1 261 ? 1.547 -4.504 16.405 1.00 98.19 261 ARG A O 1
ATOM 2049 N N . THR A 1 262 ? 0.680 -6.229 15.258 1.00 98.75 262 THR A N 1
ATOM 2050 C CA . THR A 1 262 ? 0.831 -5.623 13.938 1.00 98.75 262 THR A CA 1
ATOM 2051 C C . THR A 1 262 ? -0.511 -5.104 13.441 1.00 98.75 262 THR A C 1
ATOM 2053 O O . THR A 1 262 ? -1.436 -5.878 13.203 1.00 98.75 262 THR A O 1
ATOM 2056 N N . LEU A 1 263 ? -0.612 -3.793 13.242 1.00 98.81 263 LEU A N 1
ATOM 2057 C CA . LEU A 1 263 ? -1.790 -3.174 12.653 1.00 98.81 263 LEU A CA 1
ATOM 2058 C C . LEU A 1 263 ? -1.753 -3.296 11.128 1.00 98.81 263 LEU A C 1
ATOM 2060 O O . LEU A 1 263 ? -0.715 -3.103 10.485 1.00 98.81 263 LEU A O 1
ATOM 2064 N N . VAL A 1 264 ? -2.898 -3.623 10.545 1.00 98.75 264 VAL A N 1
ATOM 2065 C CA . VAL A 1 264 ? -3.104 -3.731 9.104 1.00 98.75 264 VAL A CA 1
ATOM 2066 C C . VAL A 1 264 ? -4.119 -2.683 8.701 1.00 98.75 264 VAL A C 1
ATOM 2068 O O . VAL A 1 264 ? -5.233 -2.682 9.206 1.00 98.75 264 VAL A O 1
ATOM 2071 N N . ALA A 1 265 ? -3.751 -1.830 7.757 1.00 98.44 265 ALA A N 1
ATOM 2072 C CA . ALA A 1 265 ? -4.681 -0.882 7.163 1.00 98.44 265 ALA A CA 1
ATOM 2073 C C . ALA A 1 265 ? -4.514 -0.854 5.646 1.00 98.44 265 ALA A C 1
ATOM 2075 O O . ALA A 1 265 ? -3.473 -1.267 5.100 1.00 98.44 265 ALA A O 1
ATOM 2076 N N . TRP A 1 266 ? -5.544 -0.389 4.937 1.00 97.75 266 TRP A N 1
ATOM 2077 C CA . TRP A 1 266 ? -5.526 -0.396 3.479 1.00 97.75 266 TRP A CA 1
ATOM 2078 C C . TRP A 1 266 ? -4.395 0.488 2.964 1.00 97.75 266 TRP A C 1
ATOM 2080 O O . TRP A 1 266 ? -3.517 0.007 2.243 1.00 97.75 266 TRP A O 1
ATOM 2090 N N . ASN A 1 267 ? -4.332 1.731 3.438 1.00 96.06 267 ASN A N 1
ATOM 2091 C CA . ASN A 1 267 ? -3.222 2.646 3.215 1.00 96.06 267 ASN A CA 1
ATOM 2092 C C . ASN A 1 267 ? -2.498 2.960 4.530 1.00 96.06 267 ASN A C 1
ATOM 2094 O O . ASN A 1 267 ? -2.484 4.100 4.964 1.00 96.06 267 ASN A O 1
ATOM 2098 N N . ALA A 1 268 ? -1.830 1.962 5.110 1.00 97.38 268 ALA A N 1
ATOM 2099 C CA . ALA A 1 268 ? -1.198 2.042 6.432 1.00 97.38 268 ALA A CA 1
ATOM 2100 C C . ALA A 1 268 ? -0.328 3.270 6.753 1.00 97.38 268 ALA A C 1
ATOM 2102 O O . ALA A 1 268 ? -0.127 3.547 7.924 1.00 97.38 268 ALA A O 1
ATOM 2103 N N . GLU A 1 269 ? 0.218 3.991 5.770 1.00 96.12 269 GLU A N 1
ATOM 2104 C CA . GLU A 1 269 ? 0.905 5.262 6.047 1.00 96.12 269 GLU A CA 1
ATOM 2105 C C . GLU A 1 269 ? -0.067 6.327 6.584 1.00 96.12 269 GLU A C 1
ATOM 2107 O O . GLU A 1 269 ? 0.263 7.019 7.536 1.00 96.12 269 GLU A O 1
ATOM 2112 N N . TYR A 1 270 ? -1.283 6.390 6.033 1.00 96.19 270 TYR A N 1
ATOM 2113 C CA . TYR A 1 270 ? -2.343 7.298 6.467 1.00 96.19 270 TYR A CA 1
ATOM 2114 C C . TYR A 1 270 ? -2.798 7.004 7.898 1.00 96.19 270 TYR A C 1
ATOM 2116 O O . TYR A 1 270 ? -2.672 7.853 8.774 1.00 96.19 270 TYR A O 1
ATOM 2124 N N . ASP A 1 271 ? -3.260 5.780 8.147 1.00 97.88 271 ASP A N 1
ATOM 2125 C CA . ASP A 1 271 ? -3.792 5.357 9.446 1.00 97.88 271 ASP A CA 1
ATOM 2126 C C . ASP A 1 271 ? -2.739 5.424 10.554 1.00 97.88 271 ASP A C 1
ATOM 2128 O O . ASP A 1 271 ? -3.045 5.727 11.706 1.00 97.88 271 ASP A O 1
ATOM 2132 N N . LYS A 1 272 ? -1.471 5.187 10.201 1.00 97.94 272 LYS A N 1
ATOM 2133 C CA . LYS A 1 272 ? -0.350 5.360 11.121 1.00 97.94 272 LYS A CA 1
ATOM 2134 C C . LYS A 1 272 ? -0.196 6.806 11.570 1.00 97.94 272 LYS A C 1
ATOM 2136 O O . LYS A 1 272 ? 0.064 7.029 12.751 1.00 97.94 272 LYS A O 1
ATOM 2141 N N . ASP A 1 273 ? -0.321 7.761 10.655 1.00 97.69 273 ASP A N 1
ATOM 2142 C CA . ASP A 1 273 ? -0.202 9.179 10.984 1.00 97.69 273 ASP A CA 1
ATOM 2143 C C . ASP A 1 273 ? -1.384 9.643 11.853 1.00 97.69 273 ASP A C 1
ATOM 2145 O O . ASP A 1 273 ? -1.164 10.343 12.843 1.00 97.69 273 ASP A O 1
ATOM 2149 N N . VAL A 1 274 ? -2.604 9.167 11.565 1.00 97.88 274 VAL A N 1
ATOM 2150 C CA . VAL A 1 274 ? -3.798 9.420 12.397 1.00 97.88 274 VAL A CA 1
ATOM 2151 C C . VAL A 1 274 ? -3.614 8.842 13.804 1.00 97.88 274 VAL A C 1
ATOM 2153 O O . VAL A 1 274 ? -3.684 9.582 14.785 1.00 97.88 274 VAL A O 1
ATOM 2156 N N . MET A 1 275 ? -3.284 7.548 13.913 1.00 97.69 275 MET A N 1
ATOM 2157 C CA . MET A 1 275 ? -3.045 6.874 15.196 1.00 97.69 275 MET A CA 1
ATOM 2158 C C . MET A 1 275 ? -1.944 7.570 16.001 1.00 97.69 275 MET A C 1
ATOM 2160 O O . MET A 1 275 ? -2.073 7.743 17.209 1.00 97.69 275 MET A O 1
ATOM 2164 N N . LYS A 1 276 ? -0.859 8.000 15.346 1.00 97.31 276 LYS A N 1
ATOM 2165 C CA . LYS A 1 276 ? 0.223 8.728 16.012 1.00 97.31 276 LYS A CA 1
ATOM 2166 C C . LYS A 1 276 ? -0.277 10.046 16.611 1.00 97.31 276 LYS A C 1
ATOM 2168 O O . LYS A 1 276 ? 0.018 10.314 17.772 1.00 97.31 276 LYS A O 1
ATOM 2173 N N . GLY A 1 277 ? -1.033 10.837 15.849 1.00 96.81 277 GLY A N 1
ATOM 2174 C CA . GLY A 1 277 ? -1.602 12.092 16.343 1.00 96.81 277 GLY A CA 1
ATOM 2175 C C . GLY A 1 277 ? -2.565 11.880 17.514 1.00 96.81 277 GLY A C 1
ATOM 2176 O O . GLY A 1 277 ? -2.539 12.642 18.479 1.00 96.81 277 GLY A O 1
ATOM 2177 N N . GLU A 1 278 ? -3.375 10.824 17.461 1.00 97.44 278 GLU A N 1
ATOM 2178 C CA . GLU A 1 278 ? -4.277 10.456 18.554 1.00 97.44 278 GLU A CA 1
ATOM 2179 C C . GLU A 1 278 ? -3.533 10.007 19.821 1.00 97.44 278 GLU A C 1
ATOM 2181 O O . GLU A 1 278 ? -3.854 10.454 20.923 1.00 97.44 278 GLU A O 1
ATOM 2186 N N . CYS A 1 279 ? -2.495 9.179 19.681 1.00 97.19 279 CYS A N 1
ATOM 2187 C CA . CYS A 1 279 ? -1.621 8.786 20.788 1.00 97.19 279 CYS A CA 1
ATOM 2188 C C . CYS A 1 279 ? -0.956 10.005 21.449 1.00 97.19 279 CYS A C 1
ATOM 2190 O O . CYS A 1 279 ? -0.937 10.109 22.678 1.00 97.19 279 CYS A O 1
ATOM 2192 N N . GLU A 1 280 ? -0.452 10.948 20.644 1.00 96.69 280 GLU A N 1
ATOM 2193 C CA . GLU A 1 280 ? 0.154 12.196 21.125 1.00 96.69 280 GLU A CA 1
ATOM 2194 C C . GLU A 1 280 ? -0.853 13.055 21.906 1.00 96.69 280 GLU A C 1
ATOM 2196 O O . GLU A 1 280 ? -0.534 13.518 23.002 1.00 96.69 280 GLU A O 1
ATOM 2201 N N . ARG A 1 281 ? -2.087 13.214 21.403 1.00 95.12 281 ARG A N 1
ATOM 2202 C CA . ARG A 1 281 ? -3.171 13.927 22.110 1.00 95.12 281 ARG A CA 1
ATOM 2203 C C . ARG A 1 281 ? -3.575 13.243 23.414 1.00 95.12 281 ARG A C 1
ATOM 2205 O O . ARG A 1 281 ? -3.866 13.921 24.397 1.00 95.12 281 ARG A O 1
ATOM 2212 N N . ALA A 1 282 ? -3.600 11.913 23.427 1.00 95.19 282 ALA A N 1
ATOM 2213 C CA . ALA A 1 282 ? -3.995 11.129 24.591 1.00 95.19 282 ALA A CA 1
ATOM 2214 C C . ALA A 1 282 ? -2.890 11.009 25.657 1.00 95.19 282 ALA A C 1
ATOM 2216 O O . ALA A 1 282 ? -3.183 10.597 26.783 1.00 95.19 282 ALA A O 1
ATOM 2217 N N . GLY A 1 283 ? -1.637 11.331 25.311 1.00 95.88 283 GLY A N 1
ATOM 2218 C CA . GLY A 1 283 ? -0.473 11.064 26.158 1.00 95.88 283 GLY A CA 1
ATOM 2219 C C . GLY A 1 283 ? -0.223 9.566 26.358 1.00 95.88 283 GLY A C 1
ATOM 2220 O O . GLY A 1 283 ? 0.203 9.156 27.436 1.00 95.88 283 GLY A O 1
ATOM 2221 N N . ILE A 1 284 ? -0.541 8.744 25.351 1.00 95.25 284 ILE A N 1
ATOM 2222 C CA . ILE A 1 284 ? -0.440 7.280 25.403 1.00 95.25 284 ILE A CA 1
ATOM 2223 C C . ILE A 1 284 ? 0.657 6.818 24.450 1.00 95.25 284 ILE A C 1
ATOM 2225 O O . ILE A 1 284 ? 0.648 7.146 23.266 1.00 95.25 284 ILE A O 1
ATOM 2229 N N . GLU A 1 285 ? 1.587 6.010 24.953 1.00 95.06 285 GLU A N 1
ATOM 2230 C CA . GLU A 1 285 ? 2.592 5.354 24.122 1.00 95.06 285 GLU A CA 1
ATOM 2231 C C . GLU A 1 285 ? 2.083 3.977 23.681 1.00 95.06 285 GLU A C 1
ATOM 2233 O O . GLU A 1 285 ? 1.953 3.060 24.490 1.00 95.06 285 GLU A O 1
ATOM 2238 N N . LEU A 1 286 ? 1.800 3.836 22.384 1.00 95.50 286 LEU A N 1
ATOM 2239 C CA . LEU A 1 286 ? 1.388 2.575 21.773 1.00 95.50 286 LEU A CA 1
ATOM 2240 C C . LEU A 1 286 ? 2.502 2.046 20.862 1.00 95.50 286 LEU A C 1
ATOM 2242 O O . LEU A 1 286 ? 2.865 2.683 19.869 1.00 95.50 286 LEU A O 1
ATOM 2246 N N . VAL A 1 287 ? 3.025 0.857 21.167 1.00 96.75 287 VAL A N 1
ATOM 2247 C CA . VAL A 1 287 ? 4.090 0.222 20.374 1.00 96.75 287 VAL A CA 1
ATOM 2248 C C . VAL A 1 287 ? 3.484 -0.849 19.480 1.00 96.75 287 VAL A C 1
ATOM 2250 O O . VAL A 1 287 ? 3.123 -1.930 19.943 1.00 96.75 287 VAL A O 1
ATOM 2253 N N . VAL A 1 288 ? 3.403 -0.555 18.183 1.00 98.00 288 VAL A N 1
ATOM 2254 C CA . VAL A 1 288 ? 2.838 -1.445 17.160 1.00 98.00 288 VAL A CA 1
ATOM 2255 C C . VAL A 1 288 ? 3.700 -1.487 15.906 1.00 98.00 288 VAL A C 1
ATOM 2257 O O . VAL A 1 288 ? 4.434 -0.547 15.583 1.00 98.00 288 VAL A O 1
ATOM 2260 N N . GLN A 1 289 ? 3.580 -2.578 15.158 1.00 98.25 289 GLN A N 1
ATOM 2261 C CA . GLN A 1 289 ? 4.082 -2.661 13.788 1.00 98.25 289 GLN A CA 1
ATOM 2262 C C . GLN A 1 289 ? 2.961 -2.359 12.791 1.00 98.25 289 GLN A C 1
ATOM 2264 O O . GLN A 1 289 ? 1.789 -2.399 13.143 1.00 98.25 289 GLN A O 1
ATOM 2269 N N . TRP A 1 290 ? 3.315 -2.072 11.536 1.00 98.31 290 TRP A N 1
ATOM 2270 C CA . TRP A 1 290 ? 2.344 -1.743 10.491 1.00 98.31 290 TRP A CA 1
ATOM 2271 C C . TRP A 1 290 ? 2.545 -2.586 9.234 1.00 98.31 290 TRP A C 1
ATOM 2273 O O . TRP A 1 290 ? 3.672 -2.772 8.757 1.00 98.31 290 TRP A O 1
ATOM 2283 N N . ARG A 1 291 ? 1.436 -3.033 8.643 1.00 98.19 291 ARG A N 1
ATOM 2284 C CA . ARG A 1 291 ? 1.377 -3.633 7.307 1.00 98.19 291 ARG A CA 1
ATOM 2285 C C . ARG A 1 291 ? 0.327 -2.944 6.448 1.00 98.19 291 ARG A C 1
ATOM 2287 O O . ARG A 1 291 ? -0.742 -2.573 6.911 1.00 98.19 291 ARG A O 1
ATOM 2294 N N . CYS A 1 292 ? 0.633 -2.823 5.160 1.00 97.81 292 CYS A N 1
ATOM 2295 C CA . CYS A 1 292 ? -0.249 -2.200 4.182 1.00 97.81 292 CYS A CA 1
ATOM 2296 C C . CYS A 1 292 ? -0.950 -3.268 3.333 1.00 97.81 292 CYS A C 1
ATOM 2298 O O . CYS A 1 292 ? -0.315 -3.909 2.488 1.00 97.81 292 CYS A O 1
ATOM 2300 N N . ALA A 1 293 ? -2.263 -3.425 3.507 1.00 97.88 293 ALA A N 1
ATOM 2301 C CA . ALA A 1 293 ? -3.046 -4.383 2.726 1.00 97.88 293 ALA A CA 1
ATOM 2302 C C . ALA A 1 293 ? -3.110 -4.009 1.233 1.00 97.88 293 ALA A C 1
ATOM 2304 O O . ALA A 1 293 ? -3.099 -4.894 0.376 1.00 97.88 293 ALA A O 1
ATOM 2305 N N . MET A 1 294 ? -3.055 -2.717 0.881 1.00 97.38 294 MET A N 1
ATOM 2306 C CA . MET A 1 294 ? -2.953 -2.278 -0.518 1.00 97.38 294 MET A CA 1
ATOM 2307 C C . MET A 1 294 ? -1.640 -2.735 -1.176 1.00 97.38 294 MET A C 1
ATOM 2309 O O . MET A 1 294 ? -1.633 -3.084 -2.359 1.00 97.38 294 MET A O 1
ATOM 2313 N N . GLN A 1 295 ? -0.520 -2.775 -0.441 1.00 96.88 295 GLN A N 1
ATOM 2314 C CA . GLN A 1 295 ? 0.743 -3.308 -0.971 1.00 96.88 295 GLN A CA 1
ATOM 2315 C C . GLN A 1 295 ? 0.653 -4.817 -1.203 1.00 96.88 295 GLN A C 1
ATOM 2317 O O . GLN A 1 295 ? 1.031 -5.281 -2.282 1.00 96.88 295 GLN A O 1
ATOM 2322 N N . LEU A 1 296 ? 0.089 -5.561 -0.246 1.00 97.88 296 LEU A N 1
ATOM 2323 C CA . LEU A 1 296 ? -0.201 -6.989 -0.398 1.00 97.88 296 LEU A CA 1
ATOM 2324 C C . LEU A 1 296 ? -1.082 -7.244 -1.631 1.00 97.88 296 LEU A C 1
ATOM 2326 O O . LEU A 1 296 ? -0.764 -8.093 -2.469 1.00 97.88 296 LEU A O 1
ATOM 2330 N N . TRP A 1 297 ? -2.134 -6.444 -1.811 1.00 97.44 297 TRP A N 1
ATOM 2331 C CA . TRP A 1 297 ? -3.020 -6.536 -2.968 1.00 97.44 297 TRP A CA 1
ATOM 2332 C C . TRP A 1 297 ? -2.299 -6.239 -4.288 1.00 97.44 297 TRP A C 1
ATOM 2334 O O . TRP A 1 297 ? -2.459 -6.965 -5.272 1.00 97.44 297 TRP A O 1
ATOM 2344 N N . GLY A 1 298 ? -1.425 -5.230 -4.312 1.00 96.88 298 GLY A N 1
ATOM 2345 C CA . GLY A 1 298 ? -0.583 -4.909 -5.466 1.00 96.88 298 GLY A CA 1
ATOM 2346 C C . GLY A 1 298 ? 0.423 -6.009 -5.820 1.00 96.88 298 GLY A C 1
ATOM 2347 O O . GLY A 1 298 ? 0.681 -6.263 -7.009 1.00 96.88 298 GLY A O 1
ATOM 2348 N N . MET A 1 299 ? 0.967 -6.691 -4.811 1.00 97.06 299 MET A N 1
ATOM 2349 C CA . MET A 1 299 ? 1.839 -7.851 -4.984 1.00 97.06 299 MET A CA 1
ATOM 2350 C C . MET A 1 299 ? 1.071 -9.008 -5.617 1.00 97.06 299 MET A C 1
ATOM 2352 O O . MET A 1 299 ? 1.527 -9.536 -6.633 1.00 97.06 299 MET A O 1
ATOM 2356 N N . TYR A 1 300 ? -0.110 -9.326 -5.088 1.00 97.19 300 TYR A N 1
ATOM 2357 C CA . TYR A 1 300 ? -0.946 -10.414 -5.582 1.00 97.19 300 TYR A CA 1
ATOM 2358 C C . TYR A 1 300 ? -1.489 -10.156 -7.000 1.00 97.19 300 TYR A C 1
ATOM 2360 O O . TYR A 1 300 ? -1.315 -10.987 -7.889 1.00 97.19 300 TYR A O 1
ATOM 2368 N N . LYS A 1 301 ? -2.087 -8.983 -7.259 1.00 94.94 301 LYS A N 1
ATOM 2369 C CA . LYS A 1 301 ? -2.692 -8.659 -8.566 1.00 94.94 301 LYS A CA 1
ATOM 2370 C C . LYS A 1 301 ? -1.678 -8.369 -9.671 1.00 94.94 301 LYS A C 1
ATOM 2372 O O . LYS A 1 301 ? -1.951 -8.633 -10.840 1.00 94.94 301 LYS A O 1
ATOM 2377 N N . GLN A 1 302 ? -0.570 -7.689 -9.356 1.00 92.38 302 GLN A N 1
ATOM 2378 C CA . GLN A 1 302 ? 0.289 -7.061 -10.378 1.00 92.38 302 GLN A CA 1
ATOM 2379 C C . GLN A 1 302 ? 1.787 -7.357 -10.221 1.00 92.38 302 GLN A C 1
ATOM 2381 O O . GLN A 1 302 ? 2.587 -6.861 -11.033 1.00 92.38 302 GLN A O 1
ATOM 2386 N N . GLY A 1 303 ? 2.180 -8.129 -9.201 1.00 92.56 303 GLY A N 1
ATOM 2387 C CA . GLY A 1 303 ? 3.579 -8.402 -8.875 1.00 92.56 303 GLY A CA 1
ATOM 2388 C C . GLY A 1 303 ? 4.336 -7.139 -8.464 1.00 92.56 303 GLY A C 1
ATOM 2389 O O . GLY A 1 303 ? 5.535 -7.022 -8.731 1.00 92.56 303 GLY A O 1
ATOM 2390 N N . ARG A 1 304 ? 3.637 -6.149 -7.892 1.00 88.56 304 ARG A N 1
ATOM 2391 C CA . ARG A 1 304 ? 4.188 -4.842 -7.510 1.00 88.56 304 ARG A CA 1
ATOM 2392 C C . ARG A 1 304 ? 4.271 -4.725 -5.995 1.00 88.56 304 ARG A C 1
ATOM 2394 O O . ARG A 1 304 ? 3.246 -4.688 -5.339 1.00 88.56 304 ARG A O 1
ATOM 2401 N N . ARG A 1 305 ? 5.487 -4.579 -5.462 1.00 88.50 305 ARG A N 1
ATOM 2402 C CA . ARG A 1 305 ? 5.709 -4.343 -4.021 1.00 88.50 305 ARG A CA 1
ATOM 2403 C C . ARG A 1 305 ? 5.444 -2.901 -3.581 1.00 88.50 305 ARG A C 1
ATOM 2405 O O . ARG A 1 305 ? 5.316 -2.643 -2.399 1.00 88.50 305 ARG A O 1
ATOM 2412 N N . GLN A 1 306 ? 5.425 -1.951 -4.517 1.00 87.50 306 GLN A N 1
ATOM 2413 C CA . GLN A 1 306 ? 5.292 -0.523 -4.224 1.00 87.50 306 GLN A CA 1
ATOM 2414 C C . GLN A 1 306 ? 4.565 0.207 -5.356 1.00 87.50 306 GLN A C 1
ATOM 2416 O O . GLN A 1 306 ? 4.531 -0.267 -6.498 1.00 87.50 306 GLN A O 1
ATOM 2421 N N . GLY A 1 307 ? 4.015 1.383 -5.039 1.00 86.81 307 GLY A N 1
ATOM 2422 C CA . GLY A 1 307 ? 3.389 2.292 -6.005 1.00 86.81 307 GLY A CA 1
ATOM 2423 C C . GLY A 1 307 ? 2.073 1.786 -6.601 1.00 86.81 307 GLY A C 1
ATOM 2424 O O . GLY A 1 307 ? 1.577 2.365 -7.567 1.00 86.81 307 GLY A O 1
ATOM 2425 N N . PHE A 1 308 ? 1.521 0.698 -6.064 1.00 91.69 308 PHE A N 1
ATOM 2426 C CA . PHE A 1 308 ? 0.160 0.280 -6.356 1.00 91.69 308 PHE A CA 1
ATOM 2427 C C . PHE A 1 308 ? -0.807 1.160 -5.559 1.00 91.69 308 PHE A C 1
ATOM 2429 O O . PHE A 1 308 ? -0.571 1.427 -4.384 1.00 91.69 308 PHE A O 1
ATOM 2436 N N . ARG A 1 309 ? -1.849 1.650 -6.234 1.00 92.00 309 ARG A N 1
ATOM 2437 C CA . ARG A 1 309 ? -2.908 2.473 -5.653 1.00 92.00 309 ARG A CA 1
ATOM 2438 C C . ARG A 1 309 ? -4.234 1.999 -6.223 1.00 92.00 309 ARG A C 1
ATOM 2440 O O . ARG A 1 309 ? -4.428 2.051 -7.438 1.00 92.00 309 ARG A O 1
ATOM 2447 N N . GLU A 1 310 ? -5.107 1.532 -5.352 1.00 92.56 310 GLU A N 1
ATOM 2448 C CA . GLU A 1 310 ? -6.479 1.137 -5.656 1.00 92.56 310 GLU A CA 1
ATOM 2449 C C . GLU A 1 310 ? -7.309 1.584 -4.458 1.00 92.56 310 GLU A C 1
ATOM 2451 O O . GLU A 1 310 ? -6.863 1.444 -3.322 1.00 92.56 310 GLU A O 1
ATOM 2456 N N . ARG A 1 311 ? -8.459 2.204 -4.708 1.00 92.06 311 ARG A N 1
ATOM 2457 C CA . ARG A 1 311 ? -9.364 2.597 -3.631 1.00 92.06 311 ARG A CA 1
ATOM 2458 C C . ARG A 1 311 ? -10.045 1.341 -3.082 1.00 92.06 311 ARG A C 1
ATOM 2460 O O . ARG A 1 311 ? -10.386 0.463 -3.874 1.00 92.06 311 ARG A O 1
ATOM 2467 N N . LEU A 1 312 ? -10.216 1.273 -1.764 1.00 91.81 312 LEU A N 1
ATOM 2468 C CA . LEU A 1 312 ? -11.038 0.250 -1.131 1.00 91.81 312 LEU A CA 1
ATOM 2469 C C . LEU A 1 312 ? -12.515 0.590 -1.362 1.00 91.81 312 LEU A C 1
ATOM 2471 O O . LEU A 1 312 ? -12.913 1.748 -1.251 1.00 91.81 312 LEU A O 1
ATOM 2475 N N . ASP A 1 313 ? -13.307 -0.402 -1.748 1.00 85.62 313 ASP A N 1
ATOM 2476 C CA . ASP A 1 313 ? -14.741 -0.237 -2.007 1.00 85.62 313 ASP A CA 1
ATOM 2477 C C . ASP A 1 313 ? -15.555 -0.682 -0.783 1.00 85.62 313 ASP A C 1
ATOM 2479 O O . ASP A 1 313 ? -16.379 -1.586 -0.876 1.00 85.62 313 ASP A O 1
ATOM 2483 N N . GLY A 1 314 ? -15.227 -0.127 0.391 1.00 76.19 314 GLY A N 1
ATOM 2484 C CA . GLY A 1 314 ? -15.851 -0.489 1.670 1.00 76.19 314 GLY A CA 1
ATOM 2485 C C . GLY A 1 314 ? -17.019 0.415 2.084 1.00 76.19 314 GLY A C 1
ATOM 2486 O O . GLY A 1 314 ? -17.795 0.050 2.961 1.00 76.19 314 GLY A O 1
ATOM 2487 N N . GLY A 1 315 ? -17.226 1.539 1.393 1.00 83.69 315 GLY A N 1
ATOM 2488 C CA . GLY A 1 315 ? -18.359 2.433 1.642 1.00 83.69 315 GLY A CA 1
ATOM 2489 C C . GLY A 1 315 ? -18.092 3.566 2.635 1.00 83.69 315 GLY A C 1
ATOM 2490 O O . GLY A 1 315 ? -19.046 4.277 2.936 1.00 83.69 315 GLY A O 1
ATOM 2491 N N . HIS A 1 316 ? -16.835 3.776 3.058 1.00 83.38 316 HIS A N 1
ATOM 2492 C CA . HIS A 1 316 ? -16.411 4.897 3.920 1.00 83.38 316 HIS A CA 1
ATOM 2493 C C . HIS A 1 316 ? -17.076 4.876 5.292 1.00 83.38 316 HIS A C 1
ATOM 2495 O O . HIS A 1 316 ? -17.700 5.843 5.733 1.00 83.38 316 HIS A O 1
ATOM 2501 N N . ARG A 1 317 ? -17.012 3.698 5.908 1.00 94.94 317 ARG A N 1
ATOM 2502 C CA . ARG A 1 317 ? -17.332 3.466 7.313 1.00 94.94 317 ARG A CA 1
ATOM 2503 C C . ARG A 1 317 ? -16.272 2.538 7.864 1.00 94.94 317 ARG A C 1
ATOM 2505 O O . ARG A 1 317 ? -16.075 1.458 7.296 1.00 94.94 317 ARG A O 1
ATOM 2512 N N . ALA A 1 318 ? -15.678 2.895 8.997 1.00 96.62 318 ALA A N 1
ATOM 2513 C CA . ALA A 1 318 ? -14.445 2.260 9.458 1.00 96.62 318 ALA A CA 1
ATOM 2514 C C . ALA A 1 318 ? -14.563 0.729 9.578 1.00 96.62 318 ALA A C 1
ATOM 2516 O O . ALA A 1 318 ? -13.704 -0.031 9.121 1.00 96.62 318 ALA A O 1
ATOM 2517 N N . LEU A 1 319 ? -15.673 0.230 10.141 1.00 97.62 319 LEU A N 1
ATOM 2518 C CA . LEU A 1 319 ? -15.880 -1.216 10.274 1.00 97.62 319 LEU A CA 1
ATOM 2519 C C . LEU A 1 319 ? -16.094 -1.905 8.919 1.00 97.62 319 LEU A C 1
ATOM 2521 O O . LEU A 1 319 ? -15.594 -3.010 8.700 1.00 97.62 319 LEU A O 1
ATOM 2525 N N . SER A 1 320 ? -16.835 -1.275 8.008 1.00 96.88 320 SER A N 1
ATOM 2526 C CA . SER A 1 320 ? -17.101 -1.837 6.681 1.00 96.88 320 SER A CA 1
ATOM 2527 C C . SER A 1 320 ? -15.813 -1.944 5.861 1.00 96.88 320 SER A C 1
ATOM 2529 O O . SER A 1 320 ? -15.545 -2.976 5.233 1.00 96.88 320 SER A O 1
ATOM 2531 N N . ASP A 1 321 ? -14.961 -0.926 5.943 1.00 96.75 321 ASP A N 1
ATOM 2532 C CA . ASP A 1 321 ? -13.647 -0.895 5.310 1.00 96.75 321 ASP A CA 1
ATOM 2533 C C . ASP A 1 321 ? -12.707 -1.943 5.939 1.00 96.75 321 ASP A C 1
ATOM 2535 O O . ASP A 1 321 ? -12.115 -2.748 5.208 1.00 96.75 321 ASP A O 1
ATOM 2539 N N . CYS A 1 322 ? -12.678 -2.077 7.273 1.00 97.00 322 CYS A N 1
ATOM 2540 C CA . CYS A 1 322 ? -11.970 -3.168 7.961 1.00 97.00 322 CYS A CA 1
ATOM 2541 C C . CYS A 1 322 ? -12.388 -4.555 7.449 1.00 97.00 322 CYS A C 1
ATOM 2543 O O . CYS A 1 322 ? -11.537 -5.378 7.098 1.00 97.00 322 CYS A O 1
ATOM 2545 N N . LEU A 1 323 ? -13.694 -4.828 7.374 1.00 97.62 323 LEU A N 1
ATOM 2546 C CA . LEU A 1 323 ? -14.225 -6.124 6.937 1.00 97.62 323 LEU A CA 1
ATOM 2547 C C . LEU A 1 323 ? -13.980 -6.384 5.445 1.00 97.62 323 LEU A C 1
ATOM 2549 O O . LEU A 1 323 ? -13.715 -7.525 5.044 1.00 97.62 323 LEU A O 1
ATOM 2553 N N . THR A 1 324 ? -14.018 -5.340 4.617 1.00 97.88 324 THR A N 1
ATOM 2554 C CA . THR A 1 324 ? -13.696 -5.426 3.186 1.00 97.88 324 THR A CA 1
ATOM 2555 C C . THR A 1 324 ? -12.220 -5.760 2.992 1.00 97.88 324 THR A C 1
ATOM 2557 O O . THR A 1 324 ? -11.877 -6.699 2.266 1.00 97.88 324 THR A O 1
ATOM 2560 N N . MET A 1 325 ? -11.333 -5.056 3.697 1.00 97.56 325 MET A N 1
ATOM 2561 C CA . MET A 1 325 ? -9.899 -5.333 3.709 1.00 97.56 325 MET A CA 1
ATOM 2562 C C . MET A 1 325 ? -9.606 -6.755 4.209 1.00 97.56 325 MET A C 1
ATOM 2564 O O . MET A 1 325 ? -8.879 -7.503 3.548 1.00 97.56 325 MET A O 1
ATOM 2568 N N . PHE A 1 326 ? -10.208 -7.160 5.328 1.00 97.94 326 PHE A N 1
ATOM 2569 C CA . PHE A 1 326 ? -10.096 -8.509 5.879 1.00 97.94 326 PHE A CA 1
ATOM 2570 C C . PHE A 1 326 ? -10.530 -9.575 4.865 1.00 97.94 326 PHE A C 1
ATOM 2572 O O . PHE A 1 326 ? -9.841 -10.578 4.668 1.00 97.94 326 PHE A O 1
ATOM 2579 N N . SER A 1 327 ? -11.630 -9.338 4.148 1.00 97.62 327 SER A N 1
ATOM 2580 C CA . SER A 1 327 ? -12.131 -10.239 3.105 1.00 97.62 327 SER A CA 1
ATOM 2581 C C . SER A 1 327 ? -11.159 -10.377 1.931 1.00 97.62 327 SER A C 1
ATOM 2583 O O . SER A 1 327 ? -10.946 -11.491 1.444 1.00 97.62 327 SER A O 1
ATOM 2585 N N . ILE A 1 328 ? -10.511 -9.284 1.510 1.00 97.69 328 ILE A N 1
ATOM 2586 C CA . ILE A 1 328 ? -9.454 -9.316 0.486 1.00 97.69 328 ILE A CA 1
ATOM 2587 C C . ILE A 1 328 ? -8.260 -10.141 0.975 1.00 97.69 328 ILE A C 1
ATOM 2589 O O . ILE A 1 328 ? -7.775 -11.007 0.242 1.00 97.69 328 ILE A O 1
ATOM 2593 N N . VAL A 1 329 ? -7.803 -9.927 2.211 1.00 98.19 329 VAL A N 1
ATOM 2594 C CA . VAL A 1 329 ? -6.684 -10.695 2.777 1.00 98.19 329 VAL A CA 1
ATOM 2595 C C . VAL A 1 329 ? -7.039 -12.179 2.892 1.00 98.19 329 VAL A C 1
ATOM 2597 O O . VAL A 1 329 ? -6.268 -13.022 2.432 1.00 98.19 329 VAL A O 1
ATOM 2600 N N . ARG A 1 330 ? -8.240 -12.524 3.371 1.00 97.88 330 ARG A N 1
ATOM 2601 C CA . ARG A 1 330 ? -8.735 -13.913 3.380 1.00 97.88 330 ARG A CA 1
ATOM 2602 C C . ARG A 1 330 ? -8.791 -14.528 1.991 1.00 97.88 330 ARG A C 1
ATOM 2604 O O . ARG A 1 330 ? -8.428 -15.694 1.830 1.00 97.88 330 ARG A O 1
ATOM 2611 N N . TYR A 1 331 ? -9.234 -13.772 0.992 1.00 97.38 331 TYR A N 1
ATOM 2612 C CA . TYR A 1 331 ? -9.252 -14.233 -0.391 1.00 97.38 331 TYR A CA 1
ATOM 2613 C C . TYR A 1 331 ? -7.841 -14.572 -0.889 1.00 97.38 331 TYR A C 1
ATOM 2615 O O . TYR A 1 331 ? -7.651 -15.642 -1.472 1.00 97.38 331 TYR A O 1
ATOM 2623 N N . VAL A 1 332 ? -6.854 -13.709 -0.622 1.00 97.81 332 VAL A N 1
ATOM 2624 C CA . VAL A 1 332 ? -5.450 -13.936 -1.003 1.00 97.81 332 VAL A CA 1
ATOM 2625 C C . VAL A 1 332 ? -4.853 -15.124 -0.241 1.00 97.81 332 VAL A C 1
ATOM 2627 O O . VAL A 1 332 ? -4.202 -15.967 -0.852 1.00 97.81 332 VAL A O 1
ATOM 2630 N N . ALA A 1 333 ? -5.122 -15.254 1.059 1.00 97.44 333 ALA A N 1
ATOM 2631 C CA . ALA A 1 333 ? -4.627 -16.360 1.880 1.00 97.44 333 ALA A CA 1
ATOM 2632 C C . ALA A 1 333 ? -5.123 -17.734 1.390 1.00 97.44 333 ALA A C 1
ATOM 2634 O O . ALA A 1 333 ? -4.357 -18.697 1.348 1.00 97.44 333 ALA A O 1
ATOM 2635 N N . ARG A 1 334 ? -6.385 -17.827 0.942 1.00 96.12 334 ARG A N 1
ATOM 2636 C CA . ARG A 1 334 ? -6.974 -19.069 0.397 1.00 96.12 334 ARG A CA 1
ATOM 2637 C C . ARG A 1 334 ? -6.272 -19.583 -0.862 1.00 96.12 334 ARG A C 1
ATOM 2639 O O . ARG A 1 334 ? -6.393 -20.760 -1.181 1.00 96.12 334 ARG A O 1
ATOM 2646 N N . GLN A 1 335 ? -5.502 -18.738 -1.545 1.00 91.69 335 GLN A N 1
ATOM 2647 C CA . GLN A 1 335 ? -4.745 -19.133 -2.735 1.00 91.69 335 GLN A CA 1
ATOM 2648 C C . GLN A 1 335 ? -3.533 -20.015 -2.402 1.00 91.69 335 GLN A C 1
ATOM 2650 O O . GLN A 1 335 ? -2.898 -20.522 -3.315 1.00 91.69 335 GLN A O 1
ATOM 2655 N N . LEU A 1 336 ? -3.201 -20.221 -1.118 1.00 78.50 336 LEU A N 1
ATOM 2656 C CA . LEU A 1 336 ? -2.163 -21.175 -0.708 1.00 78.50 336 LEU A CA 1
ATOM 2657 C C . LEU A 1 336 ? -2.550 -22.635 -1.013 1.00 78.50 336 LEU A C 1
ATOM 2659 O O . LEU A 1 336 ? -1.680 -23.500 -1.051 1.00 78.50 336 LEU A O 1
ATOM 2663 N N . GLN A 1 337 ? -3.844 -22.910 -1.203 1.00 55.38 337 GLN A N 1
ATOM 2664 C CA . GLN A 1 337 ? -4.393 -24.256 -1.389 1.00 55.38 337 GLN A CA 1
ATOM 2665 C C . GLN A 1 337 ? -4.591 -24.664 -2.864 1.00 55.38 337 GLN A C 1
ATOM 2667 O O . GLN A 1 337 ? -5.107 -25.754 -3.105 1.00 55.38 337 GLN A O 1
ATOM 2672 N N . GLY A 1 338 ? -4.211 -23.824 -3.837 1.00 46.41 338 GLY A N 1
ATOM 2673 C CA . GLY A 1 338 ? -4.357 -24.085 -5.281 1.00 46.41 338 GLY A CA 1
ATOM 2674 C C . GLY A 1 338 ? -3.047 -23.965 -6.045 1.00 46.41 338 GLY A C 1
ATOM 2675 O O . GLY A 1 338 ? -2.893 -24.691 -7.050 1.00 46.41 338 GLY A O 1
#

Foldseek 3Di:
DDDDDDDDDDDDDPDDPPDDDDDDLADAPDPDPDPPDDDDDDDDDDDDDPDDDDPPDDPPPPVPAAEAEPPGDDPQKDFQVRQVVVQKGFDPPFDFRHWYWDDDDPPIDITTIGGPVRMDGRHHQDPVRNVVVVVVQQVQQAAPPPRDGDPHGQDDDPSHHPVVVVVLLVVLLVVLLVVLLVCLDQLEKEKFFQALDQLHEGQWIWIAGSVGRTPDTFGAQDPDHRDPVSCVQQVDHNVNHVPTYHVLVVCVVCLVSAANGEYEYQAFVRVVSNVVVSCVVNVHDGDYHYDHLQLSVCSNPPVHNDDRDDDQPQRNGTVSSSVSSSVSSVVSNVVVVD

pLDDT: mean 81.9, std 24.06, range [22.78, 98.81]

Sequence (338 aa):
MCKRWKSIVVGKRNGSSARFRNGPDCLLPTPRTARTALEAKPIRRKPNPATRPDSSKRRTHDSVLKTYKWGEAPPSLFTRNQLREQGRRPKKDARPQNSVVWGRGRSERVAYLYALEETQPLRECTPAQRSALEKAFRARCTCPRCLTVFDEVVGGRGWRCSVCAERHFRRVQNEAVRDAVEMLSRDYVFVDFETASLYGEAVEFAAVLGTGDIICNTLVKPVGAIDTETTAIHGIAEADVASAPPFADVLRAIADMLQGRTLVAWNAEYDKDVMKGECERAGIELVVQWRCAMQLWGMYKQGRRQGFRERLDGGHRALSDCLTMFSIVRYVARQLQG